Protein AF-A0A537NZR4-F1 (afdb_monomer)

Radius of gyration: 29.96 Å; Cα contacts (8 Å, |Δi|>4): 92; chains: 1; bounding box: 67×86×80 Å

Sequence (247 aa):
MSQEFAQMTRLKLKRDVLDALDEAYSFKLPEKLVDAEFNGIWNALDAEMKRSGKSFADENTTEEDARKEYRAIAERRVRLGLVLGTLGEREGVSVSEDELQRALVDRARQFPGQERKVFDYYRKNTNALLELRGPIFEQKVVDHIVSKAEVSEKKVTREELQALVQDEDEHEHDHDHHDHDHAHDHDDHARHDHDHHDHAHHDHDHAHVHDHAHHDHAHDHAHHDHAPHEHTPVRRTAPAKKGKRGE

Foldseek 3Di:
DVVVLVVLVLLLLLVVLLVVQLVVDDDDFDVVQLVVQLVVVVVVVVVVCVVVVHDCVNVVHDPVVVSVLSSVVSVSCRSSLVVLVVQCVVVVNADDPVNLVVLLQVVLVVPPPCSVVSVVVCVVDVPVSVVSRSVVSSSRSSVVVVVVDDDDDDDDDPVRSVCSNPVPCVRNPPPDPPPPPPPPPPPPPDDDDDDDDDDDDDDDDDDDDDDDDDDDDDDDDDDDDDDDDDDDDDDDDDDDDDDDDDD

pLDDT: mean 76.57, std 22.19, range [37.88, 97.75]

Solvent-accessible surface area (backbone atoms only — not comparable to full-atom values): 16134 Å² total; per-residue (Å²): 106,75,66,56,53,51,49,49,52,49,52,39,52,50,48,55,54,52,52,55,48,55,73,72,58,86,74,89,73,62,62,73,56,31,52,51,45,26,50,54,55,50,52,51,50,55,51,47,32,64,72,71,69,55,52,49,66,80,71,76,46,46,69,70,56,49,52,53,52,47,42,52,52,18,46,51,51,50,52,47,52,53,51,49,49,55,48,20,61,76,70,68,60,78,78,52,71,69,55,52,52,48,51,51,53,56,55,24,65,76,36,80,96,42,37,68,58,47,52,52,47,43,73,73,30,65,68,61,49,52,60,62,44,53,65,54,43,52,51,51,41,50,53,55,52,54,76,74,48,92,83,81,89,76,94,72,54,72,68,56,52,48,52,69,46,56,84,50,54,88,77,76,51,95,74,86,78,79,82,75,79,75,77,73,82,74,79,79,79,70,89,74,94,78,84,87,83,84,90,78,89,77,92,75,91,75,90,76,85,84,83,81,84,80,79,87,79,83,85,84,87,80,84,79,90,77,84,87,87,79,91,79,86,86,78,89,82,86,83,80,89,81,84,84,81,88,134

Secondary structure (DSSP, 8-state):
-HHHHHHHHHHHHHHHHHHHHHHH------HHHHHHHHHHHHHHHHHHHHHHT--TTTTT--HHHHHHHHHHHHHHHHHHHHHHHHHHHHHT----HHHHHHHHHHHHHTSTT-HHHHHHHHHH-HHHHHHTHHHHHHHHHHHHHHHHS--------HHHHHHHHHHHHHHH--SS--------------------------------------------------PPPPP-PPPP-----------

Mean predicted aligned error: 16.34 Å

Structure (mmCIF, N/CA/C/O backbone):
data_AF-A0A537NZR4-F1
#
_entry.id   AF-A0A537NZR4-F1
#
loop_
_atom_site.group_PDB
_atom_site.id
_atom_site.type_symbol
_atom_site.label_atom_id
_atom_site.label_alt_id
_atom_site.label_comp_id
_atom_site.label_asym_id
_atom_site.label_entity_id
_atom_site.label_seq_id
_atom_site.pdbx_PDB_ins_code
_atom_site.Cartn_x
_atom_site.Cartn_y
_atom_site.Cartn_z
_atom_site.occupancy
_atom_site.B_iso_or_equiv
_atom_site.auth_seq_id
_atom_site.auth_comp_id
_atom_site.auth_asym_id
_atom_site.auth_atom_id
_atom_site.pdbx_PDB_model_num
ATOM 1 N N . MET A 1 1 ? 0.208 21.601 6.143 1.00 62.00 1 MET A N 1
ATOM 2 C CA . MET A 1 1 ? 0.616 21.420 7.561 1.00 62.00 1 MET A CA 1
ATOM 3 C C . MET A 1 1 ? -0.249 20.401 8.316 1.00 62.00 1 MET A C 1
ATOM 5 O O . MET A 1 1 ? 0.178 19.265 8.411 1.00 62.00 1 MET A O 1
ATOM 9 N N . SER A 1 2 ? -1.457 20.703 8.830 1.00 80.69 2 SER A N 1
ATOM 10 C CA . SER A 1 2 ? -2.210 19.704 9.640 1.00 80.69 2 SER A CA 1
ATOM 11 C C . SER A 1 2 ? -2.614 18.440 8.865 1.00 80.69 2 SER A C 1
ATOM 13 O O . SER A 1 2 ? -2.576 17.353 9.434 1.00 80.69 2 SER A O 1
ATOM 15 N N . GLN A 1 3 ? -2.969 18.569 7.582 1.00 83.56 3 GLN A N 1
ATOM 16 C CA . GLN A 1 3 ? -3.286 17.415 6.733 1.00 83.56 3 GLN A CA 1
ATOM 17 C C . GLN A 1 3 ? -2.050 16.575 6.385 1.00 83.56 3 GLN A C 1
ATOM 19 O O . GLN A 1 3 ? -2.140 15.355 6.418 1.00 83.56 3 GLN A O 1
ATOM 24 N N . GLU A 1 4 ? -0.900 17.203 6.125 1.00 84.19 4 GLU A N 1
ATOM 25 C CA . GLU A 1 4 ? 0.370 16.497 5.872 1.00 84.19 4 GLU A CA 1
ATOM 26 C C . GLU A 1 4 ? 0.793 15.660 7.086 1.00 84.19 4 GLU A C 1
ATOM 28 O O . GLU A 1 4 ? 1.098 14.480 6.946 1.00 84.19 4 GLU A O 1
ATOM 33 N N . PHE A 1 5 ? 0.746 16.231 8.297 1.00 87.38 5 PHE A N 1
ATOM 34 C CA . PHE A 1 5 ? 1.073 15.485 9.518 1.00 87.38 5 PHE A CA 1
ATOM 35 C C . PHE A 1 5 ? 0.117 14.313 9.743 1.00 87.38 5 PHE A C 1
ATOM 37 O O . PHE A 1 5 ? 0.564 13.224 10.088 1.00 87.38 5 PHE A O 1
ATOM 44 N N . ALA A 1 6 ? -1.181 14.504 9.490 1.00 87.44 6 ALA A N 1
ATOM 45 C CA . ALA A 1 6 ? -2.158 13.425 9.597 1.00 87.44 6 ALA A CA 1
ATOM 46 C C . ALA A 1 6 ? -1.879 12.288 8.601 1.00 87.44 6 ALA A C 1
ATOM 48 O O . ALA A 1 6 ? -2.007 11.122 8.966 1.00 87.44 6 ALA A O 1
ATOM 49 N N . GLN A 1 7 ? -1.478 12.607 7.367 1.00 87.69 7 GLN A N 1
ATOM 50 C CA . GLN A 1 7 ? -1.097 11.598 6.376 1.00 87.69 7 GLN A CA 1
ATOM 51 C C . GLN A 1 7 ? 0.153 10.832 6.815 1.00 87.69 7 GLN A C 1
ATOM 53 O O . GLN A 1 7 ? 0.107 9.608 6.871 1.00 87.69 7 GLN A O 1
ATOM 58 N N . MET A 1 8 ? 1.212 11.528 7.237 1.00 89.81 8 MET A N 1
ATOM 59 C CA . MET A 1 8 ? 2.436 10.888 7.738 1.00 89.81 8 MET A CA 1
ATOM 60 C C . MET A 1 8 ? 2.168 9.984 8.947 1.00 89.81 8 MET A C 1
ATOM 62 O O . MET A 1 8 ? 2.645 8.855 9.000 1.00 89.81 8 MET A O 1
ATOM 66 N N . THR A 1 9 ? 1.349 10.430 9.905 1.00 90.69 9 THR A N 1
ATOM 67 C CA . THR A 1 9 ? 0.958 9.591 11.048 1.00 90.69 9 THR A CA 1
ATOM 68 C C . THR A 1 9 ? 0.184 8.350 10.608 1.00 90.69 9 THR A C 1
ATOM 70 O O . THR A 1 9 ? 0.420 7.271 11.146 1.00 90.69 9 THR A O 1
ATOM 73 N N . ARG A 1 10 ? -0.723 8.468 9.627 1.00 90.38 10 ARG A N 1
ATOM 74 C CA . ARG A 1 10 ? -1.459 7.310 9.096 1.00 90.38 10 ARG A CA 1
ATOM 75 C C . ARG A 1 10 ? -0.544 6.329 8.372 1.00 90.38 10 ARG A C 1
ATOM 77 O O . ARG A 1 10 ? -0.715 5.133 8.574 1.00 90.38 10 ARG A O 1
ATOM 84 N N . LEU A 1 11 ? 0.416 6.817 7.585 1.00 9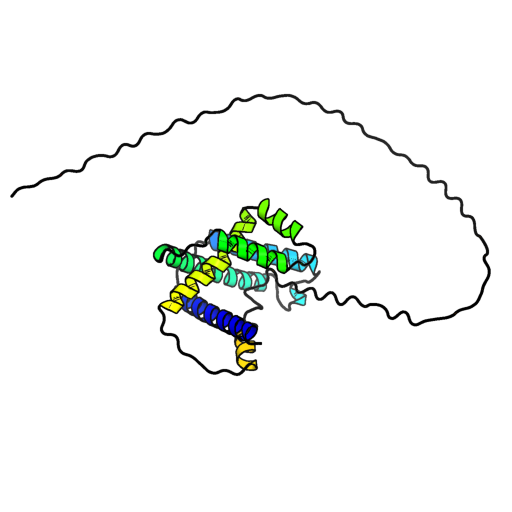0.88 11 LEU A N 1
ATOM 85 C CA . LEU A 1 11 ? 1.416 5.974 6.924 1.00 90.88 11 LEU A CA 1
ATOM 86 C C . LEU A 1 11 ? 2.242 5.210 7.959 1.00 90.88 11 LEU A C 1
ATOM 88 O O . LEU A 1 11 ? 2.316 3.987 7.900 1.00 90.88 11 LEU A O 1
ATOM 92 N N . LYS A 1 12 ? 2.747 5.907 8.983 1.00 91.19 12 LYS A N 1
ATOM 93 C CA . LYS A 1 12 ? 3.499 5.271 10.068 1.00 91.19 12 LYS A CA 1
ATOM 94 C C . LYS A 1 12 ? 2.682 4.224 10.827 1.00 91.19 12 LYS A C 1
ATOM 96 O O . LYS A 1 12 ? 3.176 3.137 11.098 1.00 91.19 12 LYS A O 1
ATOM 101 N N . LEU A 1 13 ? 1.430 4.533 11.165 1.00 92.12 13 LEU A N 1
ATOM 102 C CA . LEU A 1 13 ? 0.556 3.587 11.860 1.00 92.12 13 LEU A CA 1
ATOM 103 C C . LEU A 1 13 ? 0.251 2.361 10.994 1.00 92.12 13 LEU A C 1
ATOM 105 O O . LEU A 1 13 ? 0.269 1.239 11.490 1.00 92.12 13 LEU A O 1
ATOM 109 N N . LYS A 1 14 ? -0.028 2.573 9.705 1.00 93.12 14 LYS A N 1
ATOM 110 C CA . LYS A 1 14 ? -0.252 1.493 8.744 1.00 93.12 14 LYS A CA 1
ATOM 111 C C . LYS A 1 14 ? 0.957 0.562 8.695 1.00 93.12 14 LYS A C 1
ATOM 113 O O . LYS A 1 14 ? 0.780 -0.644 8.820 1.00 93.12 14 LYS A O 1
ATOM 118 N N . ARG A 1 15 ? 2.155 1.129 8.578 1.00 90.88 15 ARG A N 1
ATOM 119 C CA . ARG A 1 15 ? 3.428 0.408 8.589 1.00 90.88 15 ARG A CA 1
ATOM 120 C C . ARG A 1 15 ? 3.576 -0.471 9.828 1.00 90.88 15 ARG A C 1
ATOM 122 O O . ARG A 1 15 ? 3.701 -1.678 9.697 1.00 90.88 15 ARG A O 1
ATOM 129 N N . ASP A 1 16 ? 3.397 0.108 11.016 1.00 92.94 16 ASP A N 1
ATOM 130 C CA . ASP A 1 16 ? 3.508 -0.628 12.284 1.00 92.94 16 ASP A CA 1
ATOM 131 C C . ASP A 1 16 ? 2.529 -1.803 12.376 1.00 92.94 16 ASP A C 1
ATOM 133 O O . ASP A 1 16 ? 2.856 -2.857 12.920 1.00 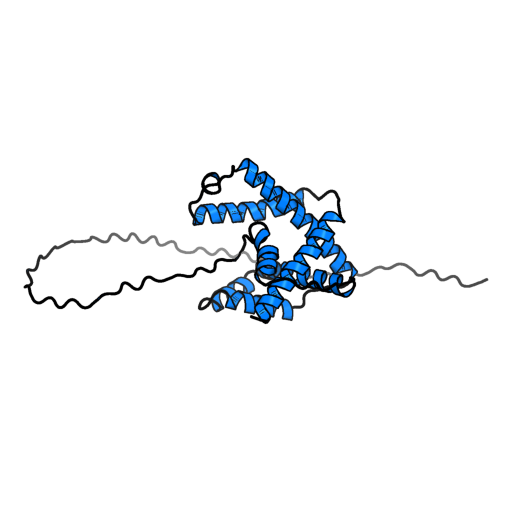92.94 16 ASP A O 1
ATOM 137 N N . VAL A 1 17 ? 1.322 -1.637 11.831 1.00 94.62 17 VAL A N 1
ATOM 138 C CA . VAL A 1 17 ? 0.342 -2.723 11.753 1.00 94.62 17 VAL A CA 1
ATOM 139 C C . VAL A 1 17 ? 0.802 -3.809 10.781 1.00 94.62 17 VAL A C 1
ATOM 141 O O . VAL A 1 17 ? 0.693 -4.986 11.112 1.00 94.62 17 VAL A O 1
ATOM 144 N N . LEU A 1 18 ? 1.296 -3.446 9.595 1.00 94.50 18 LEU A N 1
ATOM 145 C CA . LEU A 1 18 ? 1.765 -4.412 8.598 1.00 94.50 18 LEU A CA 1
ATOM 146 C C . LEU A 1 18 ? 3.004 -5.176 9.078 1.00 94.50 18 LEU A C 1
ATOM 148 O O . LEU A 1 18 ? 3.031 -6.395 8.943 1.00 94.50 18 LEU A O 1
ATOM 152 N N . ASP A 1 19 ? 3.962 -4.504 9.714 1.00 93.56 19 ASP A N 1
ATOM 153 C CA . ASP A 1 19 ? 5.144 -5.140 10.308 1.00 93.56 19 ASP A CA 1
ATOM 154 C C . ASP A 1 19 ? 4.746 -6.133 11.397 1.00 93.56 19 ASP A C 1
ATOM 156 O O . ASP A 1 19 ? 5.144 -7.297 11.367 1.00 93.56 19 ASP A O 1
ATOM 160 N N . ALA A 1 20 ? 3.862 -5.720 12.311 1.00 93.88 20 ALA A N 1
ATOM 161 C CA . ALA A 1 20 ? 3.362 -6.606 13.356 1.00 93.88 20 ALA A CA 1
ATOM 162 C C . ALA A 1 20 ? 2.623 -7.830 12.784 1.00 93.88 20 ALA A C 1
ATOM 164 O O . ALA A 1 20 ? 2.661 -8.910 13.377 1.00 93.88 20 ALA A O 1
ATOM 165 N N . LEU A 1 21 ? 1.939 -7.691 11.642 1.00 94.31 21 LEU A N 1
ATOM 166 C CA . LEU A 1 21 ? 1.299 -8.815 10.956 1.00 94.31 21 LEU A CA 1
ATOM 167 C C . LEU A 1 21 ? 2.317 -9.737 10.271 1.00 94.31 21 LEU A C 1
ATOM 169 O O . LEU A 1 21 ? 2.156 -10.955 10.355 1.00 94.31 21 LEU A O 1
ATOM 173 N N . ASP A 1 22 ? 3.337 -9.194 9.605 1.00 93.62 22 ASP A N 1
ATOM 174 C CA . ASP A 1 22 ? 4.391 -9.992 8.965 1.00 93.62 22 ASP A CA 1
ATOM 175 C C . ASP A 1 22 ? 5.154 -10.823 10.010 1.00 93.62 22 ASP A C 1
ATOM 177 O O . ASP A 1 22 ? 5.296 -12.039 9.853 1.00 93.62 22 ASP A O 1
ATOM 181 N N . GLU A 1 23 ? 5.512 -10.204 11.140 1.00 93.25 23 GLU A N 1
ATOM 182 C CA . GLU A 1 23 ? 6.164 -10.868 12.273 1.00 93.25 23 GLU A CA 1
ATOM 183 C C . GLU A 1 23 ? 5.276 -11.940 12.924 1.00 93.25 23 GLU A C 1
ATOM 185 O O . GLU A 1 23 ? 5.747 -13.029 13.271 1.00 93.25 23 GLU A O 1
ATOM 190 N N . ALA A 1 24 ? 3.980 -11.661 13.099 1.00 94.12 24 ALA A N 1
ATOM 191 C CA . ALA A 1 24 ? 3.064 -12.570 13.786 1.00 94.12 24 ALA A CA 1
ATOM 192 C C . ALA A 1 24 ? 2.708 -13.824 12.968 1.00 94.12 24 ALA A C 1
ATOM 194 O O . ALA A 1 24 ? 2.363 -14.856 13.554 1.00 94.12 24 ALA A O 1
ATOM 195 N N . TYR A 1 25 ? 2.764 -13.765 11.632 1.00 92.12 25 TYR A N 1
ATOM 196 C CA . TYR A 1 25 ? 2.260 -14.827 10.757 1.00 92.12 25 TYR A CA 1
ATOM 197 C C . TYR A 1 25 ? 3.338 -15.440 9.854 1.00 92.12 25 TYR A C 1
ATOM 199 O O . TYR A 1 25 ? 3.442 -15.151 8.664 1.00 92.12 25 TYR A O 1
ATOM 207 N N . SER A 1 26 ? 4.061 -16.439 10.363 1.00 88.94 26 SER A N 1
ATOM 208 C CA . SER A 1 26 ? 4.968 -17.246 9.535 1.00 88.94 26 SER A CA 1
ATOM 209 C C . SER A 1 26 ? 4.290 -18.509 8.992 1.00 88.94 26 SER A C 1
ATOM 211 O O . SER A 1 26 ? 3.943 -19.424 9.739 1.00 88.94 26 SER A O 1
ATOM 213 N N . PHE A 1 27 ? 4.097 -18.577 7.672 1.00 93.88 27 PHE A N 1
ATOM 214 C CA . PHE A 1 27 ? 3.591 -19.760 6.972 1.00 93.88 27 PHE A CA 1
ATOM 215 C C . PHE A 1 27 ? 4.280 -19.945 5.618 1.00 93.88 27 PHE A C 1
ATOM 217 O O . PHE A 1 27 ? 4.880 -19.017 5.072 1.00 93.88 27 PHE A O 1
ATOM 224 N N . LYS A 1 28 ? 4.203 -21.166 5.074 1.00 95.31 28 LYS A N 1
ATOM 225 C CA . LYS A 1 28 ? 4.756 -21.472 3.752 1.00 95.31 28 LYS A CA 1
ATOM 226 C C . LYS A 1 28 ? 3.924 -20.782 2.673 1.00 95.31 28 LYS A C 1
ATOM 228 O O . LYS A 1 28 ? 2.732 -21.060 2.542 1.00 95.31 28 LYS A O 1
ATOM 233 N N . LEU A 1 29 ? 4.573 -19.937 1.880 1.00 96.69 29 LEU A N 1
ATOM 234 C CA . LEU A 1 29 ? 3.934 -19.232 0.775 1.00 96.69 29 LEU A CA 1
ATOM 235 C C . LEU A 1 29 ? 3.802 -20.142 -0.458 1.00 96.69 29 LEU A C 1
ATOM 237 O O . LEU A 1 29 ? 4.701 -20.946 -0.732 1.00 96.69 29 LEU A O 1
ATOM 241 N N . PRO A 1 30 ? 2.700 -20.046 -1.222 1.00 96.94 30 PRO A N 1
ATOM 242 C CA . PRO A 1 30 ? 2.603 -20.704 -2.519 1.00 96.94 30 PRO A CA 1
ATOM 243 C C . PRO A 1 30 ? 3.620 -20.099 -3.498 1.00 96.94 30 PRO A C 1
ATOM 245 O O . PRO A 1 30 ? 3.484 -18.940 -3.881 1.00 96.94 30 PRO A O 1
ATOM 248 N N . GLU A 1 31 ? 4.600 -20.890 -3.947 1.00 96.69 31 GLU A N 1
ATOM 249 C CA . GLU A 1 31 ? 5.693 -20.412 -4.819 1.00 96.69 31 GLU A CA 1
ATOM 250 C C . GLU A 1 31 ? 5.181 -19.706 -6.076 1.00 96.69 31 GLU A C 1
ATOM 252 O O . GLU A 1 31 ? 5.686 -18.654 -6.431 1.00 96.69 31 GLU A O 1
ATOM 257 N N . LYS A 1 32 ? 4.095 -20.199 -6.683 1.00 97.75 32 LYS A N 1
ATOM 258 C CA . LYS A 1 32 ? 3.490 -19.557 -7.860 1.00 97.75 32 LYS A CA 1
ATOM 259 C C . LYS A 1 32 ? 3.015 -18.125 -7.610 1.00 97.75 32 LYS A C 1
ATOM 261 O O . LYS A 1 32 ? 3.020 -17.333 -8.543 1.00 97.75 32 LYS A O 1
ATOM 266 N N . LEU A 1 33 ? 2.554 -17.816 -6.397 1.00 96.50 33 LEU A N 1
ATOM 267 C CA . LEU A 1 33 ? 2.137 -16.457 -6.046 1.00 96.50 33 LEU A CA 1
ATOM 268 C C . LEU A 1 33 ? 3.356 -15.568 -5.812 1.00 96.50 33 LEU A C 1
ATOM 270 O O . LEU A 1 33 ? 3.380 -14.451 -6.308 1.00 96.50 33 LEU A O 1
ATOM 274 N N . VAL A 1 34 ? 4.378 -16.091 -5.129 1.00 97.50 34 VAL A N 1
ATOM 275 C CA . VAL A 1 34 ? 5.652 -15.382 -4.925 1.00 97.50 34 VAL A CA 1
ATOM 276 C C . VAL A 1 34 ? 6.326 -15.083 -6.259 1.00 97.50 34 VAL A C 1
ATOM 278 O O . VAL A 1 34 ? 6.729 -13.953 -6.496 1.00 97.50 34 VAL A O 1
ATOM 281 N N . ASP A 1 35 ? 6.397 -16.062 -7.159 1.00 97.44 35 ASP A N 1
ATOM 282 C CA . ASP A 1 35 ? 6.994 -15.882 -8.479 1.00 97.44 35 ASP A CA 1
ATOM 283 C C . ASP A 1 35 ? 6.179 -14.897 -9.331 1.00 97.44 35 ASP A C 1
ATOM 285 O O . ASP A 1 35 ? 6.759 -14.109 -10.071 1.00 97.44 35 ASP A O 1
ATOM 289 N N . ALA A 1 36 ? 4.843 -14.911 -9.241 1.00 96.12 36 ALA A N 1
ATOM 290 C CA . ALA A 1 36 ? 4.002 -13.944 -9.948 1.00 96.12 36 ALA A CA 1
ATOM 291 C C . ALA A 1 36 ? 4.242 -12.509 -9.455 1.00 96.12 36 ALA A C 1
ATOM 293 O O . ALA A 1 36 ? 4.436 -11.619 -10.282 1.00 96.12 36 ALA A O 1
ATOM 294 N N . GLU A 1 37 ? 4.283 -12.306 -8.136 1.00 94.88 37 GLU A N 1
ATOM 295 C CA . GLU A 1 37 ? 4.573 -11.007 -7.521 1.00 94.88 37 GLU A CA 1
ATOM 296 C C . GLU A 1 37 ? 5.985 -10.533 -7.883 1.00 94.88 37 GLU A C 1
ATOM 298 O O . GLU A 1 37 ? 6.162 -9.438 -8.411 1.00 94.88 37 GLU A O 1
ATOM 303 N N . PHE A 1 38 ? 6.985 -11.400 -7.705 1.00 97.06 38 PHE A N 1
ATOM 304 C CA . PHE A 1 38 ? 8.373 -11.116 -8.056 1.00 97.06 38 PHE A CA 1
ATOM 305 C C . PHE A 1 38 ? 8.520 -10.712 -9.523 1.00 97.06 38 PHE A C 1
ATOM 307 O O . PHE A 1 38 ? 9.166 -9.714 -9.821 1.00 97.06 38 PHE A O 1
ATOM 314 N N . ASN A 1 39 ? 7.907 -11.455 -10.448 1.00 96.25 39 ASN A N 1
ATOM 315 C CA . ASN A 1 39 ? 7.971 -11.125 -11.869 1.00 96.25 39 ASN A CA 1
ATOM 316 C C . ASN A 1 39 ? 7.295 -9.782 -12.176 1.00 96.25 39 ASN A C 1
ATOM 318 O O . ASN A 1 39 ? 7.769 -9.061 -13.050 1.00 96.25 39 ASN A O 1
ATOM 322 N N . GLY A 1 40 ? 6.209 -9.439 -11.476 1.00 92.44 40 GLY A N 1
ATOM 323 C CA . GLY A 1 40 ? 5.565 -8.131 -11.590 1.00 92.44 40 GLY A CA 1
ATOM 324 C C . GLY A 1 40 ? 6.523 -7.000 -11.223 1.00 92.44 40 GLY A C 1
ATOM 325 O O . GLY A 1 40 ? 6.768 -6.115 -12.044 1.00 92.44 40 GLY A O 1
ATOM 326 N N . ILE A 1 41 ? 7.128 -7.096 -10.038 1.00 91.06 41 ILE A N 1
ATOM 327 C CA . ILE A 1 41 ? 8.104 -6.121 -9.534 1.00 91.06 41 ILE A CA 1
ATOM 328 C C . ILE A 1 41 ? 9.314 -6.033 -10.473 1.00 91.06 41 ILE A C 1
ATOM 330 O O . ILE A 1 41 ? 9.704 -4.951 -10.906 1.00 91.06 41 ILE A O 1
ATOM 334 N N . TRP A 1 42 ? 9.868 -7.185 -10.856 1.00 93.69 42 TRP A N 1
ATOM 335 C CA . TRP A 1 42 ? 11.060 -7.267 -11.693 1.00 93.69 42 TRP A CA 1
ATOM 336 C C . TRP A 1 42 ? 10.854 -6.655 -13.082 1.00 93.69 42 TRP A C 1
ATOM 338 O O . TRP A 1 42 ? 11.726 -5.955 -13.589 1.00 93.69 42 TRP A O 1
ATOM 348 N N . ASN A 1 43 ? 9.697 -6.891 -13.705 1.00 94.12 43 ASN A N 1
ATOM 349 C CA . ASN A 1 43 ? 9.385 -6.323 -15.017 1.00 94.12 43 ASN A CA 1
ATOM 350 C C . ASN A 1 43 ? 9.251 -4.798 -14.967 1.00 94.12 43 ASN A C 1
ATOM 352 O O . ASN A 1 43 ? 9.642 -4.115 -15.913 1.00 94.12 43 ASN A O 1
ATOM 356 N N . ALA A 1 44 ? 8.679 -4.266 -13.888 1.00 89.38 44 ALA A N 1
ATOM 357 C CA . ALA A 1 44 ? 8.526 -2.832 -13.721 1.00 89.38 44 ALA A CA 1
ATOM 358 C C . ALA A 1 44 ? 9.875 -2.145 -13.459 1.00 89.38 44 ALA A C 1
ATOM 360 O O . ALA A 1 44 ? 10.158 -1.132 -14.100 1.00 89.38 44 ALA A O 1
ATOM 361 N N . LEU A 1 45 ? 10.730 -2.753 -12.629 1.00 89.56 45 LEU A N 1
ATOM 362 C CA . LEU A 1 45 ? 12.112 -2.320 -12.422 1.00 89.56 45 LEU A CA 1
ATOM 363 C C . LEU A 1 45 ? 12.910 -2.324 -13.732 1.00 89.56 45 LEU A C 1
ATOM 365 O O . LEU A 1 45 ? 13.492 -1.314 -14.107 1.00 89.56 45 LEU A O 1
ATOM 369 N N . ASP A 1 46 ? 12.899 -3.431 -14.479 1.00 89.50 46 ASP A N 1
ATOM 370 C CA . ASP A 1 46 ? 13.606 -3.537 -15.763 1.00 89.50 46 ASP A CA 1
ATOM 371 C C . ASP A 1 46 ? 13.124 -2.478 -16.770 1.00 89.50 46 ASP A C 1
ATOM 373 O O . ASP A 1 46 ? 13.919 -1.880 -17.500 1.00 89.50 46 ASP A O 1
ATOM 377 N N . ALA A 1 47 ? 11.819 -2.191 -16.790 1.00 90.75 47 ALA A N 1
ATOM 378 C CA . ALA A 1 47 ? 11.267 -1.130 -17.618 1.00 90.75 47 ALA A CA 1
ATOM 379 C C . ALA A 1 47 ? 11.741 0.266 -17.177 1.00 90.75 47 ALA A C 1
ATOM 381 O O . ALA A 1 47 ? 11.989 1.106 -18.043 1.00 90.75 47 ALA A O 1
ATOM 382 N N . GLU A 1 48 ? 11.867 0.528 -15.875 1.00 88.25 48 GLU A N 1
ATOM 383 C CA . GLU A 1 48 ? 12.386 1.795 -15.345 1.00 88.25 48 GLU A CA 1
ATOM 384 C C . GLU A 1 48 ? 13.882 1.964 -15.616 1.00 88.25 48 GLU A C 1
ATOM 386 O O . GLU A 1 48 ? 14.298 3.001 -16.129 1.00 88.25 48 GLU A O 1
ATOM 391 N N . MET A 1 49 ? 14.685 0.923 -15.406 1.00 88.25 49 MET A N 1
ATOM 392 C CA . MET A 1 49 ? 16.117 0.929 -15.726 1.00 88.25 49 MET A CA 1
ATOM 393 C C . MET A 1 49 ? 16.362 1.224 -17.207 1.00 88.25 49 MET A C 1
ATOM 395 O O . MET A 1 49 ? 17.222 2.029 -17.563 1.00 88.25 49 MET A O 1
ATOM 399 N N . LY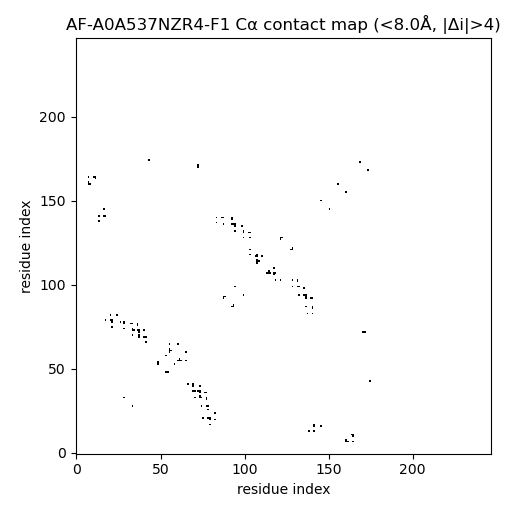S A 1 50 ? 15.535 0.659 -18.095 1.00 90.75 50 LYS A N 1
ATOM 400 C CA . LYS A 1 50 ? 15.585 0.954 -19.536 1.00 90.75 50 LYS A CA 1
ATOM 401 C C . LYS A 1 50 ? 15.194 2.389 -19.878 1.00 90.75 50 LYS A C 1
ATOM 403 O O . LYS A 1 50 ? 15.775 2.955 -20.800 1.00 90.75 50 LYS A O 1
ATOM 408 N N . ARG A 1 51 ? 14.207 2.968 -19.185 1.00 92.25 51 ARG A N 1
ATOM 409 C CA . ARG A 1 51 ? 13.782 4.364 -19.400 1.00 92.25 51 ARG A CA 1
ATOM 410 C C . ARG A 1 51 ? 14.816 5.359 -18.889 1.00 92.25 51 ARG A C 1
ATOM 412 O O . ARG A 1 51 ? 15.103 6.335 -19.574 1.00 92.25 51 ARG A O 1
ATOM 419 N N . SER A 1 52 ? 15.363 5.101 -17.707 1.00 91.19 52 SER A N 1
ATOM 420 C CA . SER A 1 52 ? 16.347 5.956 -17.045 1.00 91.19 52 SER A CA 1
ATOM 421 C C . SER A 1 52 ? 17.772 5.758 -17.574 1.00 91.19 52 SER A C 1
ATOM 423 O O . SER A 1 52 ? 18.638 6.590 -17.315 1.00 91.19 52 SER A O 1
ATOM 425 N N . GLY A 1 53 ? 18.021 4.681 -18.330 1.00 90.06 53 GLY A N 1
ATOM 426 C CA . GLY A 1 53 ? 19.339 4.332 -18.862 1.00 90.06 53 GLY A CA 1
ATOM 427 C C . GLY A 1 53 ? 20.338 3.888 -17.789 1.00 90.06 53 GLY A C 1
ATOM 428 O O . GLY A 1 53 ? 21.538 3.872 -18.059 1.00 90.06 53 GLY A O 1
ATOM 429 N N . LYS A 1 54 ? 19.856 3.563 -16.586 1.00 88.56 54 LYS A N 1
ATOM 430 C CA . LYS A 1 54 ? 20.667 3.131 -15.446 1.00 88.56 54 LYS A CA 1
ATOM 431 C C . LYS A 1 54 ? 20.942 1.630 -15.496 1.00 88.56 54 LYS A C 1
ATOM 433 O O . LYS A 1 54 ? 20.200 0.851 -16.097 1.00 88.56 54 LYS A O 1
ATOM 438 N N . SER A 1 55 ? 22.009 1.221 -14.826 1.00 87.94 55 SER A N 1
ATOM 439 C CA . SER A 1 55 ? 22.380 -0.170 -14.581 1.00 87.94 55 SER A CA 1
ATOM 440 C C . SER A 1 55 ? 22.422 -0.472 -13.082 1.00 87.94 55 SER A C 1
ATOM 442 O O . SER A 1 55 ? 22.587 0.432 -12.270 1.00 87.94 55 SER A O 1
ATOM 444 N N . PHE A 1 56 ? 22.337 -1.749 -12.699 1.00 86.25 56 PHE A N 1
ATOM 445 C CA . PHE A 1 56 ? 22.472 -2.155 -11.290 1.00 86.25 56 PHE A CA 1
ATOM 446 C C . PHE A 1 56 ? 23.788 -1.673 -10.654 1.00 86.25 56 PHE A C 1
ATOM 448 O O . PHE A 1 56 ? 23.836 -1.372 -9.465 1.00 86.25 56 PHE A O 1
ATOM 455 N N . ALA A 1 57 ? 24.847 -1.537 -11.460 1.00 82.06 57 ALA A N 1
ATOM 456 C CA . ALA A 1 57 ? 26.120 -1.003 -10.995 1.00 82.06 57 ALA A CA 1
ATOM 457 C C . ALA A 1 57 ? 26.026 0.482 -10.597 1.00 82.06 57 ALA A C 1
ATOM 459 O O . ALA A 1 57 ? 26.696 0.890 -9.651 1.00 82.06 57 ALA A O 1
ATOM 460 N N . ASP A 1 58 ? 25.177 1.268 -11.270 1.00 84.19 58 ASP A N 1
ATOM 461 C CA . ASP A 1 58 ? 24.922 2.673 -10.920 1.00 84.19 58 ASP A CA 1
ATOM 462 C C . ASP A 1 58 ? 24.157 2.802 -9.591 1.00 84.19 58 ASP A C 1
ATOM 464 O O . ASP A 1 58 ? 24.239 3.827 -8.918 1.00 84.19 58 ASP A O 1
ATOM 468 N N . GLU A 1 59 ? 23.464 1.736 -9.186 1.00 79.12 59 GLU A N 1
ATOM 469 C CA . GLU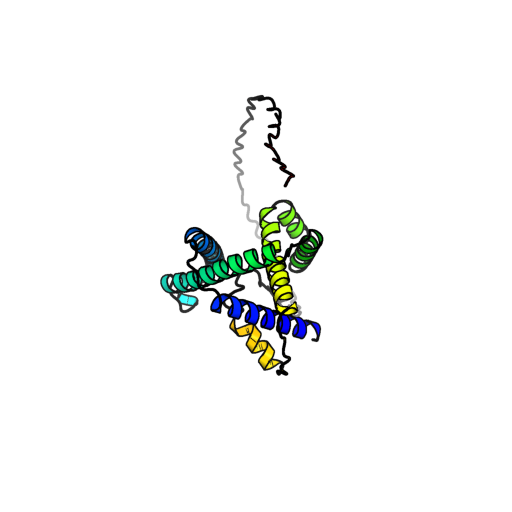 A 1 59 ? 22.741 1.611 -7.915 1.00 79.12 59 GLU A CA 1
ATOM 470 C C . GLU A 1 59 ? 23.576 0.928 -6.820 1.00 79.12 59 GLU A C 1
ATOM 472 O O . GLU A 1 59 ? 23.072 0.621 -5.745 1.00 79.12 59 GLU A O 1
ATOM 477 N N . ASN A 1 60 ? 24.874 0.711 -7.060 1.00 86.19 60 ASN A N 1
ATOM 478 C CA . ASN A 1 60 ? 25.785 0.021 -6.141 1.00 86.19 60 ASN A CA 1
ATOM 479 C C . ASN A 1 60 ? 25.331 -1.402 -5.755 1.00 86.19 60 ASN A C 1
ATOM 481 O O . ASN A 1 60 ? 25.677 -1.886 -4.677 1.00 86.19 60 ASN A O 1
ATOM 485 N N . THR A 1 61 ? 24.603 -2.093 -6.637 1.00 87.75 61 THR A N 1
ATOM 486 C CA . THR A 1 61 ? 24.142 -3.473 -6.427 1.00 87.75 61 THR A CA 1
ATOM 487 C C . THR A 1 61 ? 24.493 -4.378 -7.615 1.00 87.75 61 THR A C 1
ATOM 489 O O . THR A 1 61 ? 25.023 -3.942 -8.642 1.00 87.75 61 THR A O 1
ATOM 492 N N . THR A 1 62 ? 24.246 -5.678 -7.476 1.00 91.62 62 THR A N 1
ATOM 493 C CA . THR A 1 62 ? 24.346 -6.647 -8.575 1.00 91.62 62 THR A CA 1
ATOM 494 C C . THR A 1 62 ? 22.954 -7.123 -8.970 1.00 91.62 62 THR A C 1
ATOM 496 O O . THR A 1 62 ? 22.037 -7.097 -8.155 1.00 91.62 62 THR A O 1
ATOM 499 N N . GLU A 1 63 ? 22.776 -7.610 -10.204 1.00 90.62 63 GLU A N 1
ATOM 500 C CA . GLU A 1 63 ? 21.483 -8.194 -10.594 1.00 90.62 63 GLU A CA 1
ATOM 501 C C . GLU A 1 63 ? 21.101 -9.355 -9.660 1.00 90.62 63 GLU A C 1
ATOM 503 O O . GLU A 1 63 ? 19.941 -9.501 -9.293 1.00 90.62 63 GLU A O 1
ATOM 508 N N . GLU A 1 64 ? 22.067 -10.183 -9.252 1.00 91.75 64 GLU A N 1
ATOM 509 C CA . GLU A 1 64 ? 21.801 -11.318 -8.367 1.00 91.75 64 GLU A CA 1
ATOM 510 C C . GLU A 1 64 ? 21.322 -10.868 -6.981 1.00 91.75 64 GLU A C 1
ATOM 512 O O . GLU A 1 64 ? 20.372 -11.446 -6.447 1.00 91.75 64 GLU A O 1
ATOM 517 N N . ASP A 1 65 ? 21.952 -9.843 -6.410 1.00 91.62 65 ASP A N 1
ATOM 518 C CA . ASP A 1 65 ? 21.584 -9.323 -5.093 1.00 91.62 65 ASP A CA 1
ATOM 519 C C . ASP A 1 65 ? 20.254 -8.569 -5.152 1.00 91.62 65 ASP A C 1
ATOM 521 O O . ASP A 1 65 ? 19.360 -8.875 -4.363 1.00 91.62 65 ASP A O 1
ATOM 525 N N . ALA A 1 66 ? 20.041 -7.739 -6.179 1.00 90.69 66 ALA A N 1
ATOM 526 C CA . ALA A 1 66 ? 18.748 -7.115 -6.445 1.00 90.69 66 ALA A CA 1
ATOM 527 C C . ALA A 1 66 ? 17.637 -8.171 -6.573 1.00 90.69 66 ALA A C 1
ATOM 529 O O . ALA A 1 66 ? 16.588 -8.066 -5.942 1.00 90.69 66 ALA A O 1
ATOM 530 N N . ARG A 1 67 ? 17.856 -9.260 -7.326 1.00 93.25 67 ARG A N 1
ATOM 531 C CA . ARG A 1 67 ? 16.871 -10.353 -7.432 1.00 93.25 67 ARG A CA 1
ATOM 532 C C . ARG A 1 67 ? 16.528 -10.962 -6.075 1.00 93.25 67 ARG A C 1
ATOM 534 O O . ARG A 1 67 ? 15.369 -11.311 -5.863 1.00 93.25 67 ARG A O 1
ATOM 541 N N . LYS A 1 68 ? 17.501 -11.129 -5.174 1.00 94.69 68 LYS A N 1
ATOM 542 C CA . LYS A 1 68 ? 17.253 -11.659 -3.822 1.00 94.69 68 LYS A CA 1
ATOM 543 C C . LYS A 1 68 ? 16.428 -10.680 -2.990 1.00 94.69 68 LYS A C 1
ATOM 545 O O . LYS A 1 68 ? 15.458 -11.107 -2.369 1.00 94.69 68 LYS A O 1
ATOM 550 N N . GLU A 1 69 ? 16.771 -9.396 -3.021 1.00 91.62 69 GLU A N 1
ATOM 551 C CA . GLU A 1 69 ? 16.053 -8.333 -2.308 1.00 91.62 69 GLU A CA 1
ATOM 552 C C . GLU A 1 69 ? 14.605 -8.217 -2.794 1.00 91.62 69 GLU A C 1
ATOM 554 O O . GLU A 1 69 ? 13.667 -8.362 -2.008 1.00 91.62 69 GLU A O 1
ATOM 559 N N . TYR A 1 70 ? 14.392 -8.106 -4.106 1.00 93.12 70 TYR A N 1
ATOM 560 C CA . TYR A 1 70 ? 13.049 -8.050 -4.685 1.00 93.12 70 TYR A CA 1
ATOM 561 C C . TYR A 1 70 ? 12.248 -9.336 -4.472 1.00 93.12 70 TYR A C 1
ATOM 563 O O . TYR A 1 70 ? 11.020 -9.289 -4.361 1.00 93.12 70 TYR A O 1
ATOM 571 N N . ARG A 1 71 ? 12.907 -10.497 -4.364 1.00 95.50 71 ARG A N 1
ATOM 572 C CA . ARG A 1 71 ? 12.228 -11.740 -3.977 1.00 95.50 71 ARG A CA 1
ATOM 573 C C . ARG A 1 71 ? 11.755 -11.692 -2.525 1.00 95.50 71 ARG A C 1
ATOM 575 O O . ARG A 1 71 ? 10.637 -12.124 -2.262 1.00 95.50 71 ARG A O 1
ATOM 582 N N . ALA A 1 72 ? 12.546 -11.140 -1.607 1.00 94.25 72 ALA A N 1
ATOM 583 C CA . ALA A 1 72 ? 12.126 -10.949 -0.219 1.00 94.25 72 ALA A CA 1
ATOM 584 C C . ALA A 1 72 ? 10.923 -9.992 -0.119 1.00 94.25 72 ALA A C 1
ATOM 586 O O . ALA A 1 72 ? 9.959 -10.287 0.590 1.00 94.25 72 ALA A O 1
ATOM 587 N N . ILE A 1 73 ? 10.924 -8.908 -0.904 1.00 92.81 73 ILE A N 1
ATOM 588 C CA . ILE A 1 73 ? 9.786 -7.978 -1.014 1.00 92.81 73 ILE A CA 1
ATOM 589 C C . ILE A 1 73 ? 8.540 -8.712 -1.528 1.00 92.81 73 ILE A C 1
ATOM 591 O O . ILE A 1 73 ? 7.462 -8.593 -0.943 1.00 92.81 73 ILE A O 1
ATOM 595 N N . ALA A 1 74 ? 8.678 -9.528 -2.577 1.00 95.88 74 ALA A N 1
ATOM 596 C CA . ALA A 1 74 ? 7.575 -10.326 -3.109 1.00 95.88 74 ALA A CA 1
ATOM 597 C C . ALA A 1 74 ? 7.008 -11.307 -2.069 1.00 95.88 74 ALA A C 1
ATOM 599 O O . ALA A 1 74 ? 5.792 -11.456 -1.944 1.00 95.88 74 ALA A O 1
ATOM 600 N N . GLU A 1 75 ? 7.868 -11.961 -1.287 1.00 95.69 75 GLU A N 1
ATOM 601 C CA . GLU A 1 75 ? 7.443 -12.850 -0.205 1.00 95.69 75 GLU A CA 1
ATOM 602 C C . GLU A 1 75 ? 6.657 -12.098 0.879 1.00 95.69 75 GLU A C 1
ATOM 604 O O . GLU A 1 75 ? 5.574 -12.555 1.261 1.00 95.69 75 GLU A O 1
ATOM 609 N N . ARG A 1 76 ? 7.146 -10.932 1.326 1.00 95.44 76 ARG A N 1
ATOM 610 C CA . ARG A 1 76 ? 6.443 -10.070 2.294 1.00 95.44 76 ARG A CA 1
ATOM 611 C C . ARG A 1 76 ? 5.074 -9.643 1.759 1.00 95.44 76 ARG A C 1
ATOM 613 O O . ARG A 1 76 ? 4.059 -9.856 2.425 1.00 95.44 76 ARG A O 1
ATOM 620 N N . ARG A 1 77 ? 5.012 -9.136 0.523 1.00 94.69 77 ARG A N 1
ATOM 621 C CA . ARG A 1 77 ? 3.760 -8.701 -0.122 1.00 94.69 77 ARG A CA 1
ATOM 622 C C . ARG A 1 77 ? 2.749 -9.834 -0.263 1.00 94.69 77 ARG A C 1
ATOM 624 O O . ARG A 1 77 ? 1.583 -9.659 0.085 1.00 94.69 77 ARG A O 1
ATOM 631 N N . VAL A 1 78 ? 3.178 -11.019 -0.703 1.00 95.94 78 VAL A N 1
ATOM 632 C CA . VAL A 1 78 ? 2.285 -12.184 -0.822 1.00 95.94 78 VAL A CA 1
ATOM 633 C C . VAL A 1 78 ? 1.778 -12.629 0.546 1.00 95.94 78 VAL A C 1
ATOM 635 O O . VAL A 1 78 ? 0.590 -12.927 0.689 1.00 95.94 78 VAL A O 1
ATOM 638 N N . ARG A 1 79 ? 2.639 -12.658 1.568 1.00 96.19 79 ARG A N 1
ATOM 639 C CA . ARG A 1 79 ? 2.232 -13.010 2.932 1.00 96.19 79 ARG A CA 1
ATOM 640 C C . ARG A 1 79 ? 1.173 -12.045 3.455 1.00 96.19 79 ARG A C 1
ATOM 642 O O . ARG A 1 79 ? 0.097 -12.492 3.856 1.00 96.19 79 ARG A O 1
ATOM 649 N N . LEU A 1 80 ? 1.453 -10.744 3.415 1.00 95.94 80 LEU A N 1
ATOM 650 C CA . LEU A 1 80 ? 0.542 -9.712 3.902 1.00 95.94 80 LEU A CA 1
ATOM 651 C C . LEU A 1 80 ? -0.756 -9.679 3.098 1.00 95.94 80 LEU A C 1
ATOM 653 O O . LEU A 1 80 ? -1.828 -9.645 3.696 1.00 95.94 80 LEU A O 1
ATOM 657 N N . GLY A 1 81 ? -0.696 -9.804 1.771 1.00 94.69 81 GLY A N 1
ATOM 658 C CA . GLY A 1 81 ? -1.884 -9.885 0.921 1.00 94.69 81 GLY A CA 1
ATOM 659 C C . GLY A 1 81 ? -2.808 -11.047 1.303 1.00 94.69 81 GLY A C 1
ATOM 660 O O . GLY A 1 81 ? -4.023 -10.870 1.404 1.00 94.69 81 GLY A O 1
ATOM 661 N N . LEU A 1 82 ? -2.246 -12.224 1.601 1.00 96.19 82 LEU A N 1
ATOM 662 C CA . LEU A 1 82 ? -3.017 -13.383 2.068 1.00 96.19 82 LEU A CA 1
ATOM 663 C C . LEU A 1 82 ? -3.606 -13.168 3.473 1.00 96.19 82 LEU A C 1
ATOM 665 O O . LEU A 1 82 ? -4.767 -13.517 3.710 1.00 96.19 82 LEU A O 1
ATOM 669 N N . VAL A 1 83 ? -2.838 -12.587 4.399 1.00 96.50 83 VAL A N 1
ATOM 670 C CA . VAL A 1 83 ? -3.290 -12.290 5.772 1.00 96.50 83 VAL A CA 1
ATOM 671 C C . VAL A 1 83 ? -4.414 -11.255 5.762 1.00 96.50 83 VAL A C 1
ATOM 673 O O . VAL A 1 83 ? -5.483 -11.499 6.327 1.00 96.50 83 VAL A O 1
ATOM 676 N N . LEU A 1 84 ? -4.208 -10.125 5.085 1.00 96.12 84 LEU A N 1
ATOM 677 C CA . LEU A 1 84 ? -5.182 -9.042 4.974 1.00 96.12 84 LEU A CA 1
ATOM 678 C C . LEU A 1 84 ? -6.431 -9.481 4.213 1.00 96.12 84 LEU A C 1
ATOM 680 O O . LEU A 1 84 ? -7.535 -9.152 4.638 1.00 96.12 84 LEU A O 1
ATOM 684 N N . GLY A 1 85 ? -6.278 -10.258 3.136 1.00 95.62 85 GLY A N 1
ATOM 685 C CA . GLY A 1 85 ? -7.396 -10.852 2.402 1.00 95.62 85 GLY A CA 1
ATOM 686 C C . GLY A 1 85 ? -8.263 -11.720 3.309 1.00 95.62 85 GLY A C 1
ATOM 687 O O . GLY A 1 85 ? -9.463 -11.484 3.436 1.00 95.62 85 GLY A O 1
ATOM 688 N N . THR A 1 86 ? -7.637 -12.650 4.035 1.00 95.75 86 THR A N 1
ATOM 689 C CA . THR A 1 86 ? -8.334 -13.539 4.978 1.00 95.75 86 THR A CA 1
ATOM 690 C C . THR A 1 86 ? -9.030 -12.755 6.092 1.00 95.75 86 THR A C 1
ATOM 692 O O . THR A 1 86 ? -10.161 -13.063 6.474 1.00 95.75 86 THR A O 1
ATOM 695 N N . LEU A 1 87 ? -8.367 -11.729 6.632 1.00 95.50 87 LEU A N 1
ATOM 696 C CA . LEU A 1 87 ? -8.933 -10.896 7.684 1.00 95.50 87 LEU A CA 1
ATOM 697 C C . LEU A 1 87 ? -10.107 -10.060 7.170 1.00 95.50 87 LEU A C 1
ATOM 699 O O . LEU A 1 87 ? -11.162 -10.044 7.798 1.00 95.50 87 LEU A O 1
ATOM 703 N N . GLY A 1 88 ? -9.950 -9.394 6.029 1.00 96.19 88 GLY A N 1
ATOM 704 C CA . GLY A 1 88 ? -11.005 -8.583 5.440 1.00 96.19 88 GLY A CA 1
ATOM 705 C C . GLY A 1 88 ? -12.232 -9.415 5.078 1.00 96.19 88 GLY A C 1
ATOM 706 O O . GLY A 1 88 ? -13.346 -9.001 5.387 1.00 96.19 88 GLY A O 1
ATOM 707 N N . GLU A 1 89 ? -12.050 -10.624 4.539 1.00 96.56 89 GLU A N 1
ATOM 708 C CA . GLU A 1 89 ? -13.149 -11.568 4.302 1.00 96.56 89 GLU A CA 1
ATOM 709 C C . GLU A 1 89 ? -13.873 -11.948 5.598 1.00 96.56 89 GLU A C 1
ATOM 711 O O . GLU A 1 89 ? -15.102 -11.868 5.668 1.00 96.56 89 GLU A O 1
ATOM 716 N N . ARG A 1 90 ? -13.125 -12.317 6.646 1.00 96.62 90 ARG A N 1
ATOM 717 C CA . ARG A 1 90 ? -13.696 -12.708 7.945 1.00 96.62 90 ARG A CA 1
ATOM 718 C C . ARG A 1 90 ? -14.501 -11.582 8.590 1.00 96.62 90 ARG A C 1
ATOM 720 O O . ARG A 1 90 ? -15.501 -11.837 9.254 1.00 96.62 90 ARG A O 1
ATOM 727 N N . GLU A 1 91 ? -14.044 -10.351 8.418 1.00 96.19 91 GLU A N 1
ATOM 728 C CA . GLU A 1 91 ? -14.623 -9.161 9.035 1.00 96.19 91 GLU A CA 1
ATOM 729 C C . GLU A 1 91 ? -15.655 -8.459 8.133 1.00 96.19 91 GLU A C 1
ATOM 731 O O . GLU A 1 91 ? -16.258 -7.469 8.543 1.00 96.19 91 GLU A O 1
ATOM 736 N N . GLY A 1 92 ? -15.888 -8.968 6.917 1.00 95.50 92 GLY A N 1
ATOM 737 C CA . GLY A 1 92 ? -16.840 -8.398 5.962 1.00 95.50 92 GLY A CA 1
ATOM 738 C C . GLY A 1 92 ? -16.401 -7.056 5.367 1.00 95.50 92 GLY A C 1
ATOM 739 O O . GLY A 1 92 ? -17.240 -6.275 4.912 1.00 95.50 92 GLY A O 1
ATOM 740 N N . VAL A 1 93 ? -15.099 -6.768 5.366 1.00 96.69 93 VAL A N 1
ATOM 741 C CA . VAL A 1 93 ? -14.540 -5.564 4.748 1.00 96.69 93 VAL A CA 1
ATOM 742 C C . VAL A 1 93 ? -14.643 -5.698 3.231 1.00 96.69 93 VAL A C 1
ATOM 744 O O . VAL A 1 93 ? -14.256 -6.702 2.641 1.00 96.69 93 VAL A O 1
ATOM 747 N N . SER A 1 94 ? -15.172 -4.671 2.575 1.00 94.75 94 SER A N 1
ATOM 748 C CA . SER A 1 94 ? -15.273 -4.613 1.117 1.00 94.75 94 SER A CA 1
ATOM 749 C C . SER A 1 94 ? -15.050 -3.191 0.619 1.00 94.75 94 SER A C 1
ATOM 751 O O . SER A 1 94 ? -15.289 -2.228 1.347 1.00 94.75 94 SER A O 1
ATOM 753 N N . VAL A 1 95 ? -14.567 -3.063 -0.616 1.00 95.12 95 VAL A N 1
ATOM 754 C CA . VAL A 1 95 ? -14.404 -1.771 -1.293 1.00 95.12 95 VAL A CA 1
ATOM 755 C C . VAL A 1 95 ? -15.654 -1.497 -2.120 1.00 95.12 95 VAL A C 1
ATOM 757 O O . VAL A 1 95 ? -16.054 -2.353 -2.914 1.00 95.12 95 VAL A O 1
ATOM 760 N N . SER A 1 96 ? -16.276 -0.336 -1.920 1.00 95.50 96 SER A N 1
ATOM 761 C CA . SER A 1 96 ? -17.454 0.080 -2.681 1.00 95.50 96 SER A CA 1
ATOM 762 C C . SER A 1 96 ? -17.078 0.692 -4.032 1.00 95.50 96 SER A C 1
ATOM 764 O O . SER A 1 96 ? -15.951 1.141 -4.250 1.00 95.50 96 SER A O 1
ATOM 766 N N . GLU A 1 97 ? -18.042 0.746 -4.952 1.00 92.19 97 GLU A N 1
ATOM 767 C CA . GLU A 1 97 ? -17.850 1.414 -6.245 1.00 92.19 97 GLU A CA 1
ATOM 768 C C . GLU A 1 97 ? -17.538 2.906 -6.073 1.00 92.19 97 GLU A C 1
ATOM 770 O O . GLU A 1 97 ? -16.645 3.419 -6.742 1.00 92.19 97 GLU A O 1
ATOM 775 N N . ASP A 1 98 ? -18.190 3.579 -5.121 1.00 95.00 98 ASP A N 1
ATOM 776 C CA . ASP A 1 98 ? -17.921 4.986 -4.808 1.00 95.00 98 ASP A CA 1
ATOM 777 C C . ASP A 1 98 ? -16.469 5.213 -4.356 1.00 95.00 98 ASP A C 1
ATOM 779 O O . ASP A 1 98 ? -15.870 6.242 -4.666 1.00 95.00 98 ASP A O 1
ATOM 783 N N . GLU A 1 99 ? -15.886 4.271 -3.609 1.00 94.81 99 GLU A N 1
ATOM 784 C CA . GLU A 1 99 ? -14.483 4.341 -3.188 1.00 94.81 99 GLU A CA 1
ATOM 785 C C . GLU A 1 99 ? -13.534 4.191 -4.377 1.00 94.81 99 GLU A C 1
ATOM 787 O O . GLU A 1 99 ? -12.592 4.974 -4.500 1.00 94.81 99 GLU A O 1
ATOM 792 N N . LEU A 1 100 ? -13.816 3.254 -5.287 1.00 92.88 100 LEU A N 1
ATOM 793 C CA . LEU A 1 100 ? -13.043 3.095 -6.522 1.00 92.88 100 LEU A CA 1
ATOM 794 C C . LEU A 1 100 ? -13.152 4.326 -7.426 1.00 92.88 100 LEU A C 1
ATOM 796 O O . LEU A 1 100 ? -12.154 4.769 -7.988 1.00 92.88 100 LEU A O 1
ATOM 800 N N . GLN A 1 101 ? -14.344 4.913 -7.546 1.00 91.44 101 GLN A N 1
ATOM 801 C CA . GLN A 1 101 ? -14.547 6.139 -8.317 1.00 91.44 101 GLN A CA 1
ATOM 802 C C . GLN A 1 101 ? -13.779 7.319 -7.721 1.00 91.44 101 GLN A C 1
ATOM 804 O O . GLN A 1 101 ? -13.159 8.075 -8.467 1.00 91.44 101 GLN A O 1
ATOM 809 N N . ARG A 1 102 ? -13.776 7.468 -6.389 1.00 93.75 102 ARG A N 1
ATOM 810 C CA . ARG A 1 102 ? -12.963 8.490 -5.714 1.00 93.75 102 ARG A CA 1
ATOM 811 C C . ARG A 1 102 ? -11.475 8.284 -5.976 1.00 93.75 102 ARG A C 1
ATOM 813 O O . ARG A 1 102 ? -10.821 9.226 -6.405 1.00 93.75 102 ARG A O 1
ATOM 820 N N . ALA A 1 103 ? -10.976 7.058 -5.823 1.00 92.50 103 ALA A N 1
ATOM 821 C CA . ALA A 1 103 ? -9.578 6.742 -6.102 1.00 92.50 103 ALA A CA 1
ATOM 822 C C . ALA A 1 103 ? -9.194 7.024 -7.562 1.00 92.50 103 ALA A C 1
ATOM 824 O O . ALA A 1 103 ? -8.118 7.552 -7.820 1.00 92.50 103 ALA A O 1
ATOM 825 N N . LEU A 1 104 ? -10.085 6.754 -8.521 1.00 92.69 104 LEU A N 1
ATOM 826 C CA . LEU A 1 104 ? -9.866 7.098 -9.926 1.00 92.69 104 LEU A CA 1
ATOM 827 C C . LEU A 1 104 ? -9.787 8.616 -10.149 1.00 92.69 104 LEU A C 1
ATOM 829 O O . LEU A 1 104 ? -8.932 9.083 -10.899 1.00 92.69 104 LEU A O 1
ATOM 833 N N . VAL A 1 105 ? -10.661 9.394 -9.504 1.00 93.12 105 VAL A N 1
ATOM 834 C CA . VAL A 1 105 ? -10.613 10.864 -9.569 1.00 93.12 105 VAL A CA 1
ATOM 835 C C . VAL A 1 105 ? -9.315 11.390 -8.962 1.00 93.12 105 VAL A C 1
ATOM 837 O O . VAL A 1 105 ? -8.679 12.260 -9.554 1.00 93.12 105 VAL A O 1
ATOM 840 N N . ASP A 1 106 ? -8.901 10.856 -7.816 1.00 91.94 106 ASP A N 1
ATOM 841 C CA . ASP A 1 106 ? -7.660 11.257 -7.154 1.00 91.94 106 ASP A CA 1
ATOM 842 C C . ASP A 1 106 ? -6.432 10.869 -7.984 1.00 91.94 106 ASP A C 1
ATOM 844 O O . ASP A 1 106 ? -5.527 11.684 -8.149 1.00 91.94 106 ASP A O 1
ATOM 848 N N . ARG A 1 107 ? -6.447 9.696 -8.626 1.00 90.44 107 ARG A N 1
ATOM 849 C CA . ARG A 1 107 ? -5.410 9.290 -9.579 1.00 90.44 107 ARG A CA 1
ATOM 850 C C . ARG A 1 107 ? -5.361 10.214 -10.791 1.00 90.44 107 ARG A C 1
ATOM 852 O O . ARG A 1 107 ? -4.282 10.616 -11.198 1.00 90.44 107 ARG A O 1
ATOM 859 N N . ALA A 1 108 ? -6.505 10.605 -11.354 1.00 92.38 108 ALA A N 1
ATOM 860 C CA . ALA A 1 108 ? -6.544 11.538 -12.480 1.00 92.38 108 ALA A CA 1
ATOM 861 C C . ALA A 1 108 ? -5.985 12.923 -12.115 1.00 92.38 108 ALA A C 1
ATOM 863 O O . ALA A 1 108 ? -5.304 13.533 -12.934 1.00 92.38 108 ALA A O 1
ATOM 864 N N . ARG A 1 109 ? -6.213 13.398 -10.883 1.00 92.38 109 ARG A N 1
ATOM 865 C CA . ARG A 1 109 ? -5.665 14.674 -10.384 1.00 92.38 109 ARG A CA 1
ATOM 866 C C . ARG A 1 109 ? -4.139 14.702 -10.311 1.00 92.38 109 ARG A C 1
ATOM 868 O O . ARG A 1 109 ? -3.575 15.788 -10.362 1.00 92.38 109 ARG A O 1
ATOM 875 N N . GLN A 1 110 ? -3.488 13.543 -10.224 1.00 91.25 110 GLN A N 1
ATOM 876 C CA . GLN A 1 110 ? -2.025 13.434 -10.265 1.00 91.25 110 GLN A CA 1
ATOM 877 C C . GLN A 1 110 ? -1.452 13.669 -11.673 1.00 91.25 110 GLN A C 1
ATOM 879 O O . GLN A 1 110 ? -0.248 13.833 -11.816 1.00 91.25 110 GLN A O 1
ATOM 884 N N . PHE A 1 111 ? -2.296 13.748 -12.713 1.00 92.00 111 PHE A N 1
ATOM 885 C CA . PHE A 1 111 ? -1.874 14.014 -14.093 1.00 92.00 111 PHE A CA 1
ATOM 886 C C . PHE A 1 111 ? -2.592 15.241 -14.688 1.00 92.00 111 PHE A C 1
ATOM 888 O O . PHE A 1 111 ? -3.455 15.083 -15.566 1.00 92.00 111 PHE A O 1
ATOM 895 N N . PRO A 1 112 ? -2.246 16.469 -14.250 1.00 93.00 112 PRO A N 1
ATOM 896 C CA . PRO A 1 112 ? -2.868 17.693 -14.748 1.00 93.00 112 PRO A CA 1
ATOM 897 C C . PRO A 1 112 ? -2.778 17.821 -16.275 1.00 93.00 112 PRO A C 1
ATOM 899 O O . PRO A 1 112 ? -1.724 17.615 -16.878 1.00 93.00 112 PRO A O 1
ATOM 902 N N . GLY A 1 113 ? -3.896 18.151 -16.921 1.00 94.94 113 GLY A N 1
ATOM 903 C CA . GLY A 1 113 ? -3.994 18.284 -18.380 1.00 94.94 113 GLY A CA 1
ATOM 904 C C . GLY A 1 113 ? -4.103 16.957 -19.144 1.00 94.94 113 GLY A C 1
ATOM 905 O O . GLY A 1 113 ? -4.242 16.961 -20.371 1.00 94.94 113 GLY A O 1
ATOM 906 N N . GLN A 1 114 ? -4.065 15.815 -18.451 1.00 95.12 114 GLN A N 1
ATOM 907 C CA . GLN A 1 114 ? -4.222 14.480 -19.037 1.00 95.12 114 GLN A CA 1
ATOM 908 C C . GLN A 1 114 ? -5.347 13.665 -18.388 1.00 95.12 114 GLN A C 1
ATOM 910 O O . GLN A 1 114 ? -5.510 12.484 -18.698 1.00 95.12 114 GLN A O 1
ATOM 915 N N . GLU A 1 115 ? -6.189 14.290 -17.569 1.00 94.50 115 GLU A N 1
ATOM 916 C CA . GLU A 1 115 ? -7.226 13.642 -16.763 1.00 94.50 115 GLU A CA 1
ATOM 917 C C . GLU A 1 115 ? -8.147 12.780 -17.633 1.00 94.50 115 GLU A C 1
ATOM 919 O O . GLU A 1 115 ? -8.431 11.628 -17.308 1.00 94.50 115 GLU A O 1
ATOM 924 N N . ARG A 1 116 ? -8.559 13.295 -18.804 1.00 93.81 116 ARG A N 1
ATOM 925 C CA . ARG A 1 116 ? -9.415 12.551 -19.745 1.00 93.81 116 ARG A CA 1
ATOM 926 C C . ARG A 1 116 ? -8.762 11.255 -20.230 1.00 93.81 116 ARG A C 1
ATOM 928 O O . ARG A 1 116 ? -9.452 10.247 -20.347 1.00 93.81 116 ARG A O 1
ATOM 935 N N . LYS A 1 117 ? -7.449 11.263 -20.489 1.00 94.31 117 LYS A N 1
ATOM 936 C CA . LYS A 1 117 ? -6.712 10.058 -20.903 1.00 94.31 117 LYS A CA 1
ATOM 937 C C . LYS A 1 117 ? -6.662 9.034 -19.772 1.00 94.31 117 LYS A C 1
ATOM 939 O O . LYS A 1 117 ? -6.841 7.851 -20.041 1.00 94.31 117 LYS A O 1
ATOM 944 N N . VAL A 1 118 ? -6.473 9.487 -18.529 1.00 92.69 118 VAL A N 1
ATOM 945 C CA . VAL A 1 118 ? -6.502 8.620 -17.342 1.00 92.69 118 VAL A CA 1
ATOM 946 C C . VAL A 1 118 ? -7.873 7.954 -17.215 1.00 92.69 118 VAL A C 1
ATOM 948 O O . VAL A 1 118 ? -7.956 6.729 -17.164 1.00 92.69 118 VAL A O 1
ATOM 951 N N . PHE A 1 119 ? -8.964 8.724 -17.267 1.00 91.88 119 PHE A N 1
ATOM 952 C CA . PHE A 1 119 ? -10.317 8.158 -17.224 1.00 91.88 119 PHE A CA 1
ATOM 953 C C . PHE A 1 119 ? -10.574 7.155 -18.358 1.00 91.88 119 PHE A C 1
ATOM 955 O O . PHE A 1 119 ? -11.103 6.070 -18.110 1.00 91.88 119 PHE A O 1
ATOM 962 N N . ASP A 1 120 ? -10.180 7.485 -19.591 1.00 92.81 120 ASP A N 1
ATOM 963 C CA . ASP A 1 120 ? -10.345 6.595 -20.742 1.00 92.81 120 ASP A CA 1
ATOM 964 C C . ASP A 1 120 ? -9.534 5.299 -20.597 1.00 92.81 120 ASP A C 1
ATOM 966 O O . ASP A 1 120 ? -10.016 4.235 -20.993 1.00 92.81 120 ASP A O 1
ATOM 970 N N . TYR A 1 121 ? -8.332 5.373 -20.019 1.00 92.94 121 TYR A N 1
ATOM 971 C CA . TYR A 1 121 ? -7.490 4.215 -19.732 1.00 92.94 121 TYR A CA 1
ATOM 972 C C . TYR A 1 121 ? -8.184 3.257 -18.760 1.00 92.94 121 TYR A C 1
ATOM 974 O O . TYR A 1 121 ? -8.417 2.102 -19.112 1.00 92.94 121 TYR A O 1
ATOM 982 N N . TYR A 1 122 ? -8.598 3.731 -17.582 1.00 90.56 122 TYR A N 1
ATOM 983 C CA . TYR A 1 122 ? -9.254 2.877 -16.582 1.00 90.56 122 TYR A CA 1
ATOM 984 C C . TYR A 1 122 ? -10.617 2.355 -17.049 1.00 90.56 122 TYR A C 1
ATOM 986 O O . TYR A 1 122 ? -10.993 1.227 -16.740 1.00 90.56 122 TYR A O 1
ATOM 994 N N . ARG A 1 123 ? -11.351 3.133 -17.855 1.00 88.06 123 ARG A N 1
ATOM 995 C CA . ARG A 1 123 ? -12.621 2.689 -18.443 1.00 88.06 123 ARG A CA 1
ATOM 996 C C . ARG A 1 123 ? -12.441 1.525 -19.419 1.00 88.06 123 ARG A C 1
ATOM 998 O O . ARG A 1 123 ? -13.311 0.662 -19.496 1.00 88.06 123 ARG A O 1
ATOM 1005 N N . LYS A 1 124 ? -11.356 1.525 -20.196 1.00 92.44 124 LYS A N 1
ATOM 1006 C CA . LYS A 1 124 ? -11.053 0.472 -21.180 1.00 92.44 124 LYS A CA 1
ATOM 1007 C C . LYS A 1 124 ? -10.332 -0.723 -20.556 1.00 92.44 124 LYS A C 1
ATOM 1009 O O . LYS A 1 124 ? -10.414 -1.817 -21.104 1.00 92.44 124 LYS A O 1
ATOM 1014 N N . ASN A 1 125 ? -9.672 -0.523 -19.416 1.00 90.12 125 ASN A N 1
ATOM 1015 C CA . ASN A 1 125 ? -8.860 -1.526 -18.739 1.00 90.12 125 ASN A CA 1
ATOM 1016 C C . ASN A 1 125 ? -9.447 -1.870 -17.368 1.00 90.12 125 ASN A C 1
ATOM 1018 O O . ASN A 1 125 ? -9.035 -1.334 -16.341 1.00 90.12 125 ASN A O 1
ATOM 1022 N N . THR A 1 126 ? -10.382 -2.823 -17.338 1.00 86.25 126 THR A N 1
ATOM 1023 C CA . THR A 1 126 ? -10.988 -3.297 -16.082 1.00 86.25 126 THR A CA 1
ATOM 1024 C C . THR A 1 126 ? -9.946 -3.839 -15.102 1.00 86.25 126 THR A C 1
ATOM 1026 O O . THR A 1 126 ? -10.092 -3.641 -13.901 1.00 86.25 126 THR A O 1
ATOM 1029 N N . ASN A 1 127 ? -8.869 -4.456 -15.598 1.00 86.88 127 ASN A N 1
ATOM 1030 C CA . ASN A 1 127 ? -7.775 -4.939 -14.751 1.00 86.88 127 ASN A CA 1
ATOM 1031 C C . ASN A 1 127 ? -7.046 -3.793 -14.035 1.00 86.88 127 ASN A C 1
ATOM 1033 O O . ASN A 1 127 ? -6.820 -3.895 -12.837 1.00 86.88 127 ASN A O 1
ATOM 1037 N N . ALA A 1 128 ? -6.784 -2.673 -14.716 1.00 86.62 128 ALA A N 1
ATOM 1038 C CA . ALA A 1 128 ? -6.173 -1.503 -14.082 1.00 86.62 128 ALA A CA 1
ATOM 1039 C C . ALA A 1 128 ? -7.075 -0.927 -12.978 1.00 86.62 128 ALA A C 1
ATOM 1041 O O . ALA A 1 128 ? -6.612 -0.503 -11.926 1.00 86.62 128 ALA A O 1
ATOM 1042 N N . LEU A 1 129 ? -8.398 -0.967 -13.164 1.00 84.94 129 LEU A N 1
ATOM 1043 C CA . LEU A 1 129 ? -9.326 -0.543 -12.114 1.00 84.94 129 LEU A CA 1
ATOM 1044 C C . LEU A 1 129 ? -9.255 -1.449 -10.870 1.00 84.94 129 LEU A C 1
ATOM 1046 O O . LEU A 1 129 ? -9.463 -0.971 -9.755 1.00 84.94 129 LEU A O 1
ATOM 1050 N N . LEU A 1 130 ? -8.949 -2.741 -11.040 1.00 84.94 130 LEU A N 1
ATOM 1051 C CA . LEU A 1 130 ? -8.735 -3.662 -9.920 1.00 84.94 130 LEU A CA 1
ATOM 1052 C C . LEU A 1 130 ? -7.444 -3.354 -9.153 1.00 84.94 130 LEU A C 1
ATOM 1054 O O . LEU A 1 130 ? -7.414 -3.579 -7.946 1.00 84.94 130 LEU A O 1
ATOM 1058 N N . GLU A 1 131 ? -6.424 -2.788 -9.800 1.00 87.31 131 GLU A N 1
ATOM 1059 C CA . GLU A 1 131 ? -5.186 -2.362 -9.129 1.00 87.31 131 GLU A CA 1
ATOM 1060 C C . GLU A 1 131 ? -5.462 -1.247 -8.110 1.00 87.31 131 GLU A C 1
ATOM 1062 O O . GLU A 1 131 ? -4.932 -1.281 -7.002 1.00 87.31 131 GLU A O 1
ATOM 106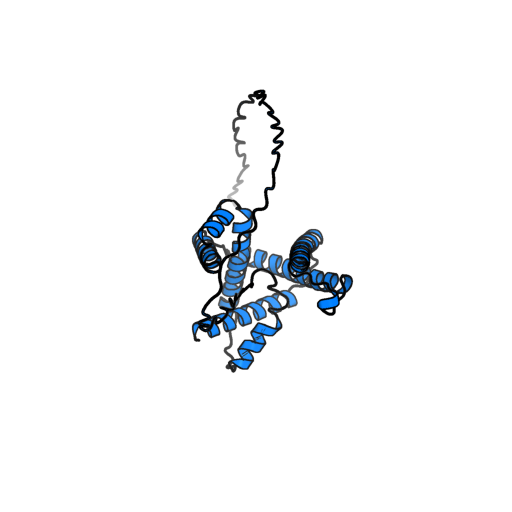7 N N . LEU A 1 132 ? -6.402 -0.336 -8.401 1.00 90.19 132 LEU A N 1
ATOM 1068 C CA . LEU A 1 132 ? -6.835 0.690 -7.438 1.00 90.19 132 LEU A CA 1
ATOM 1069 C C . LEU A 1 132 ? -7.535 0.100 -6.206 1.00 90.19 132 LEU A C 1
ATOM 1071 O O . LEU A 1 132 ? -7.596 0.741 -5.158 1.00 90.19 132 LEU A O 1
ATOM 1075 N N . ARG A 1 133 ? -8.086 -1.114 -6.307 1.00 91.56 133 ARG A N 1
ATOM 1076 C CA . ARG A 1 133 ? -8.829 -1.745 -5.211 1.00 91.56 133 ARG A CA 1
ATOM 1077 C C . ARG A 1 133 ? -7.915 -2.192 -4.078 1.00 91.56 133 ARG A C 1
ATOM 1079 O O . ARG A 1 133 ? -8.329 -2.092 -2.924 1.00 91.56 133 ARG A O 1
ATOM 1086 N N . GLY A 1 134 ? -6.726 -2.703 -4.401 1.00 91.12 134 GLY A N 1
ATOM 1087 C CA . GLY A 1 134 ? -5.783 -3.272 -3.433 1.00 91.12 134 GLY A CA 1
ATOM 1088 C C . GLY A 1 134 ? -5.443 -2.294 -2.304 1.00 91.12 134 GLY A C 1
ATOM 1089 O O . GLY A 1 134 ? -5.791 -2.580 -1.157 1.00 91.12 134 GLY A O 1
ATOM 1090 N N . PRO A 1 135 ? -4.891 -1.106 -2.616 1.00 91.25 135 PRO A N 1
ATOM 1091 C CA . PRO A 1 135 ? -4.536 -0.106 -1.609 1.00 91.25 135 PRO A CA 1
ATOM 1092 C C . PRO A 1 135 ? -5.722 0.357 -0.752 1.00 91.25 135 PRO A C 1
ATOM 1094 O O . PRO A 1 135 ? -5.585 0.548 0.456 1.00 91.25 135 PRO A O 1
ATOM 1097 N N . ILE A 1 136 ? -6.913 0.497 -1.348 1.00 94.81 136 ILE A N 1
ATOM 1098 C CA . ILE A 1 136 ? -8.124 0.883 -0.607 1.00 94.81 136 ILE A CA 1
ATOM 1099 C C . ILE A 1 136 ? -8.531 -0.231 0.359 1.00 94.81 136 ILE A C 1
ATOM 1101 O O . ILE A 1 136 ? -8.841 0.031 1.519 1.00 94.81 136 ILE A O 1
ATOM 1105 N N . PHE A 1 137 ? -8.551 -1.478 -0.115 1.00 95.88 137 PHE A N 1
ATOM 1106 C CA . PHE A 1 137 ? -8.911 -2.628 0.705 1.00 95.88 137 PHE A CA 1
ATOM 1107 C C . PHE A 1 137 ? -7.942 -2.796 1.876 1.00 95.88 137 PHE A C 1
ATOM 1109 O O . PHE A 1 137 ? -8.388 -2.911 3.014 1.00 95.88 137 PHE A O 1
ATOM 1116 N N . GLU A 1 138 ? -6.639 -2.736 1.608 1.00 95.00 138 GLU A N 1
ATOM 1117 C CA . GLU A 1 138 ? -5.589 -2.786 2.622 1.00 95.00 138 GLU A CA 1
ATOM 1118 C C . GLU A 1 138 ? -5.787 -1.710 3.691 1.00 95.00 138 GLU A C 1
ATOM 1120 O O . GLU A 1 138 ? -5.870 -2.038 4.875 1.00 95.00 138 GLU A O 1
ATOM 1125 N N . GLN A 1 139 ? -5.965 -0.445 3.288 1.00 94.88 139 GLN A N 1
ATOM 1126 C CA . GLN A 1 139 ? -6.196 0.643 4.238 1.00 94.88 139 GLN A CA 1
ATOM 1127 C C . GLN A 1 139 ? -7.433 0.388 5.106 1.00 94.88 139 GLN A C 1
ATOM 1129 O O . GLN A 1 139 ? -7.401 0.631 6.310 1.00 94.88 139 GLN A O 1
ATOM 1134 N N . LYS A 1 140 ? -8.521 -0.129 4.525 1.00 96.88 140 LYS A N 1
ATOM 1135 C CA . LYS A 1 140 ? -9.749 -0.432 5.274 1.00 96.88 140 LYS A CA 1
ATOM 1136 C C . LYS A 1 140 ? -9.564 -1.571 6.267 1.00 96.88 140 LYS A C 1
ATOM 1138 O O . LYS A 1 140 ? -10.109 -1.509 7.366 1.00 96.88 140 LYS A O 1
ATOM 1143 N N . VAL A 1 141 ? -8.818 -2.610 5.897 1.00 97.44 141 VAL A N 1
ATOM 1144 C CA . VAL A 1 141 ? -8.508 -3.719 6.807 1.00 97.44 141 VAL A CA 1
ATOM 1145 C C . VAL A 1 141 ? -7.622 -3.229 7.952 1.00 97.44 141 VAL A C 1
ATOM 1147 O O . VAL A 1 141 ? -7.908 -3.543 9.105 1.00 97.44 141 VAL A O 1
ATOM 1150 N N . VAL A 1 142 ? -6.611 -2.407 7.665 1.00 96.19 142 VAL A N 1
ATOM 1151 C CA . VAL A 1 142 ? -5.756 -1.779 8.684 1.00 96.19 142 VAL A CA 1
ATOM 1152 C C . VAL A 1 142 ? -6.578 -0.902 9.627 1.00 96.19 142 VAL A C 1
ATOM 1154 O O . VAL A 1 142 ? -6.496 -1.076 10.841 1.00 96.19 142 VAL A O 1
ATOM 1157 N N . ASP A 1 143 ? -7.434 -0.026 9.099 1.00 95.50 143 ASP A N 1
ATOM 1158 C CA . ASP A 1 143 ? -8.319 0.819 9.909 1.00 95.50 143 ASP A CA 1
ATOM 1159 C C . ASP A 1 143 ? -9.231 -0.031 10.814 1.00 95.50 143 ASP A C 1
ATOM 1161 O O . ASP A 1 143 ? -9.455 0.303 11.981 1.00 95.50 143 ASP A O 1
ATOM 1165 N N . HIS A 1 144 ? -9.720 -1.169 10.310 1.00 96.44 144 HIS A N 1
ATOM 1166 C CA . HIS A 1 144 ? -10.519 -2.109 11.094 1.00 96.44 144 HIS A CA 1
ATOM 1167 C C . HIS A 1 144 ? -9.716 -2.769 12.221 1.00 96.44 144 HIS A C 1
ATOM 1169 O O . HIS A 1 144 ? -10.227 -2.879 13.337 1.00 96.44 144 HIS A O 1
ATOM 1175 N N . ILE A 1 145 ? -8.465 -3.169 11.971 1.00 94.69 145 ILE A N 1
ATOM 1176 C CA . ILE A 1 145 ? -7.559 -3.690 13.010 1.00 94.69 145 ILE A CA 1
ATOM 1177 C C . ILE A 1 145 ? -7.352 -2.636 14.094 1.00 94.69 145 ILE A C 1
ATOM 1179 O O . ILE A 1 145 ? -7.585 -2.913 15.270 1.00 94.69 145 ILE A O 1
ATOM 1183 N N . VAL A 1 146 ? -6.969 -1.422 13.693 1.00 94.94 146 VAL A N 1
ATOM 1184 C CA . VAL A 1 146 ? -6.690 -0.307 14.605 1.00 94.94 146 VAL A CA 1
ATOM 1185 C C . VAL A 1 146 ? -7.915 0.016 15.457 1.00 94.94 146 VAL A C 1
ATOM 1187 O O . VAL A 1 146 ? -7.778 0.231 16.656 1.00 94.94 146 VAL A O 1
ATOM 1190 N N . SER A 1 147 ? -9.124 -0.034 14.886 1.00 94.56 147 SER A N 1
ATOM 1191 C CA . SER A 1 147 ? -10.370 0.216 15.628 1.00 94.56 147 SER A CA 1
ATOM 1192 C C . SER A 1 147 ? -10.628 -0.764 16.782 1.00 94.56 147 SER A C 1
ATOM 1194 O O . SER A 1 147 ? -11.421 -0.469 17.676 1.00 94.56 147 SER A O 1
ATOM 1196 N N . LYS A 1 148 ? -9.969 -1.930 16.765 1.00 93.44 148 LYS A N 1
ATOM 1197 C CA . LYS A 1 148 ? -10.061 -2.978 17.790 1.00 93.44 148 LYS A CA 1
ATOM 1198 C C . LYS A 1 148 ? -8.792 -3.108 18.634 1.00 93.44 148 LYS A C 1
ATOM 1200 O O . LYS A 1 148 ? -8.787 -3.893 19.581 1.00 93.44 148 LYS A O 1
ATOM 1205 N N . ALA A 1 149 ? -7.727 -2.400 18.273 1.00 93.06 149 ALA A N 1
ATOM 1206 C CA . ALA A 1 149 ? -6.454 -2.431 18.970 1.00 93.06 149 ALA A CA 1
ATOM 1207 C C . ALA A 1 149 ? -6.428 -1.407 20.112 1.00 93.06 149 ALA A C 1
ATOM 1209 O O . ALA A 1 149 ? -7.165 -0.421 20.116 1.00 93.06 149 ALA A O 1
ATOM 1210 N N . GLU A 1 150 ? -5.545 -1.630 21.082 1.00 91.88 150 GLU A N 1
ATOM 1211 C CA . GLU A 1 150 ? -5.191 -0.596 22.049 1.00 91.88 150 GLU A CA 1
ATOM 1212 C C . GLU A 1 150 ? -4.223 0.386 21.379 1.00 91.88 150 GLU A C 1
ATOM 1214 O O . GLU A 1 150 ? -3.125 0.005 20.974 1.00 91.88 150 GLU A O 1
ATOM 1219 N N . VAL A 1 151 ? -4.646 1.642 21.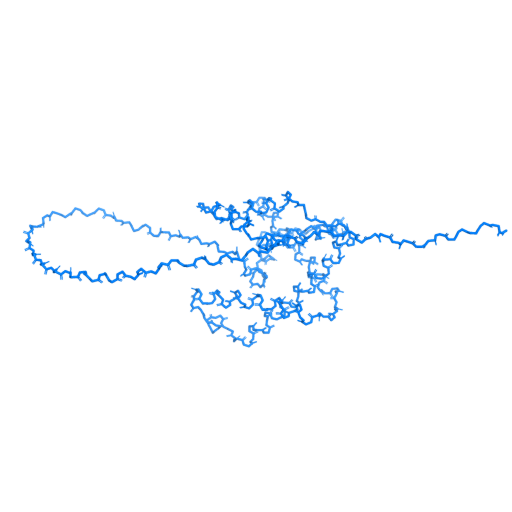223 1.00 91.50 151 VAL A N 1
ATOM 1220 C CA . VAL A 1 151 ? -3.864 2.684 20.544 1.00 91.50 151 VAL A CA 1
ATOM 1221 C C . VAL A 1 151 ? -3.328 3.666 21.578 1.00 91.50 151 VAL A C 1
ATOM 1223 O O . VAL A 1 151 ? -4.096 4.300 22.301 1.00 91.50 151 VAL A O 1
ATOM 1226 N N . SER A 1 152 ? -2.005 3.817 21.628 1.00 91.31 152 SER A N 1
ATOM 1227 C CA . SER A 1 152 ? -1.328 4.791 22.488 1.00 91.31 152 SER A CA 1
ATOM 1228 C C . SER A 1 152 ? -0.793 5.973 21.684 1.00 91.31 152 SER A C 1
ATOM 1230 O O . SER A 1 152 ? -0.200 5.784 20.623 1.00 91.31 152 SER A O 1
ATOM 1232 N N . GLU A 1 153 ? -0.918 7.186 22.221 1.00 90.38 153 GLU A N 1
ATOM 1233 C CA . GLU A 1 153 ? -0.355 8.390 21.608 1.00 90.38 153 GLU A CA 1
ATOM 1234 C C . GLU A 1 153 ? 1.075 8.655 22.097 1.00 90.38 153 GLU A C 1
ATOM 1236 O O . GLU A 1 153 ? 1.342 8.710 23.301 1.00 90.38 153 GLU A O 1
ATOM 1241 N N . LYS A 1 154 ? 1.998 8.894 21.160 1.00 89.75 154 LYS A N 1
ATOM 1242 C CA . LYS A 1 154 ? 3.363 9.349 21.445 1.00 89.75 154 LYS A CA 1
ATOM 1243 C C . LYS A 1 154 ? 3.583 10.715 20.805 1.00 89.75 154 LYS A C 1
ATOM 1245 O O . LYS A 1 154 ? 3.411 10.875 19.601 1.00 89.75 154 LYS A O 1
ATOM 1250 N N . LYS A 1 155 ? 4.008 11.697 21.605 1.00 90.56 155 LYS A N 1
ATOM 1251 C CA . LYS A 1 155 ? 4.465 12.987 21.074 1.00 90.56 155 LYS A CA 1
ATOM 1252 C C . LYS A 1 155 ? 5.840 12.806 20.437 1.00 90.56 155 LYS A C 1
ATOM 1254 O O . LYS A 1 155 ? 6.749 12.311 21.099 1.00 90.56 155 LYS A O 1
ATOM 1259 N N . VAL A 1 156 ? 5.962 13.218 19.182 1.00 90.25 156 VAL A N 1
ATOM 1260 C CA . VAL A 1 156 ? 7.199 13.204 18.391 1.00 90.25 156 VAL A CA 1
ATOM 1261 C C . VAL A 1 156 ? 7.415 14.577 17.766 1.00 90.25 156 VAL A C 1
ATOM 1263 O O . VAL A 1 156 ? 6.459 15.348 17.612 1.00 90.25 156 VAL A O 1
ATOM 1266 N N . THR A 1 157 ? 8.659 14.907 17.436 1.00 92.00 157 THR A N 1
ATOM 1267 C CA . THR A 1 157 ? 8.957 16.103 16.643 1.00 92.00 157 THR A CA 1
ATOM 1268 C C . THR A 1 157 ? 8.582 15.889 15.176 1.00 92.00 157 THR A C 1
ATOM 1270 O O . THR A 1 157 ? 8.273 14.777 14.738 1.00 92.00 157 THR A O 1
ATOM 1273 N N . ARG A 1 158 ? 8.591 16.973 14.395 1.00 87.69 158 ARG A N 1
ATOM 1274 C CA . ARG A 1 158 ? 8.364 16.897 12.948 1.00 87.69 158 ARG A CA 1
ATOM 1275 C C . ARG A 1 158 ? 9.436 16.045 12.276 1.00 87.69 158 ARG A C 1
ATOM 1277 O O . ARG A 1 158 ? 9.108 15.207 11.447 1.00 87.69 158 ARG A O 1
ATOM 1284 N N . GLU A 1 159 ? 10.688 16.286 12.634 1.00 88.12 159 GLU A N 1
ATOM 1285 C CA . GLU A 1 159 ? 11.859 15.643 12.046 1.00 88.12 159 GLU A CA 1
ATOM 1286 C C . GLU A 1 159 ? 11.851 14.143 12.359 1.00 88.12 159 GLU A C 1
ATOM 1288 O O . GLU A 1 159 ? 12.087 13.329 11.473 1.00 88.12 159 GLU A O 1
ATOM 1293 N N . GLU A 1 160 ? 11.477 13.774 13.588 1.00 87.56 160 GLU A N 1
ATOM 1294 C CA . GLU A 1 160 ? 11.283 12.377 13.982 1.00 87.56 160 GLU A CA 1
ATOM 1295 C C . GLU A 1 160 ? 10.160 11.712 13.178 1.00 87.56 160 GLU A C 1
ATOM 1297 O O . GLU A 1 160 ? 10.339 10.603 12.687 1.00 87.56 160 GLU A O 1
ATOM 1302 N N . LEU A 1 161 ? 9.007 12.372 13.013 1.00 85.62 161 LEU A N 1
ATOM 1303 C CA . LEU A 1 161 ? 7.901 11.812 12.231 1.00 85.62 161 LEU A CA 1
ATOM 1304 C C . LEU A 1 161 ? 8.272 11.633 10.753 1.00 85.62 161 LEU A C 1
ATOM 1306 O O . LEU A 1 161 ? 7.879 10.638 10.157 1.00 85.62 161 LEU A O 1
ATOM 1310 N N . GLN A 1 162 ? 9.016 12.575 10.173 1.00 86.00 162 GLN A N 1
ATOM 1311 C CA . GLN A 1 162 ? 9.478 12.475 8.789 1.00 86.00 162 GLN A CA 1
ATOM 1312 C C . GLN A 1 162 ? 10.467 11.322 8.610 1.00 86.00 162 GLN A C 1
ATOM 1314 O O . GLN A 1 162 ? 10.281 10.525 7.697 1.00 86.00 162 GLN A O 1
ATOM 1319 N N . ALA A 1 163 ? 11.447 11.180 9.507 1.00 86.00 163 ALA A N 1
ATOM 1320 C CA . ALA A 1 163 ? 12.396 10.066 9.469 1.00 86.00 163 ALA A CA 1
ATOM 1321 C C . ALA A 1 163 ? 11.682 8.705 9.559 1.00 86.00 163 ALA A C 1
ATOM 1323 O O . ALA A 1 163 ? 11.936 7.808 8.768 1.00 86.00 163 ALA A O 1
ATOM 1324 N N . LEU A 1 164 ? 10.694 8.587 10.454 1.00 83.94 164 LEU A N 1
ATOM 1325 C CA . LEU A 1 164 ? 9.918 7.357 10.640 1.00 83.94 164 LEU A CA 1
ATOM 1326 C C . LEU A 1 164 ? 9.084 6.933 9.416 1.00 83.94 164 LEU A C 1
ATOM 1328 O O . LEU A 1 164 ? 8.652 5.779 9.366 1.00 83.94 164 LEU A O 1
ATOM 1332 N N . VAL A 1 165 ? 8.800 7.855 8.492 1.00 79.75 165 VAL A N 1
ATOM 1333 C CA . VAL A 1 165 ? 8.060 7.583 7.248 1.00 79.75 165 VAL A CA 1
ATOM 1334 C C . VAL A 1 165 ? 9.017 7.373 6.068 1.00 79.75 165 VAL A C 1
ATOM 1336 O O . VAL A 1 165 ? 8.754 6.505 5.250 1.00 79.75 165 VAL A O 1
ATOM 1339 N N . GLN A 1 166 ? 10.133 8.107 6.004 1.00 67.56 166 GLN A N 1
ATOM 1340 C CA . GLN A 1 166 ? 11.071 8.069 4.873 1.00 67.56 166 GLN A CA 1
ATOM 1341 C C . GLN A 1 166 ? 11.929 6.801 4.799 1.00 67.56 166 GLN A C 1
ATOM 1343 O O . GLN A 1 166 ? 12.245 6.378 3.694 1.00 67.56 166 GLN A O 1
ATOM 1348 N N . ASP A 1 167 ? 12.270 6.178 5.933 1.00 56.25 167 ASP A N 1
ATOM 1349 C CA . ASP A 1 167 ? 13.185 5.021 5.980 1.00 56.25 167 ASP A CA 1
ATOM 1350 C C . ASP A 1 167 ? 12.680 3.763 5.219 1.00 56.25 167 ASP A C 1
ATOM 1352 O O . ASP A 1 167 ? 13.408 2.778 5.127 1.00 56.25 167 ASP A O 1
ATOM 1356 N N . GLU A 1 168 ? 11.460 3.760 4.663 1.00 50.53 168 GLU A N 1
ATOM 1357 C CA . GLU A 1 168 ? 10.881 2.604 3.946 1.00 50.53 168 GLU A CA 1
ATOM 1358 C C . GLU A 1 168 ? 10.225 2.924 2.587 1.00 50.53 168 GLU A C 1
ATOM 1360 O O . GLU A 1 168 ? 9.946 1.997 1.818 1.00 50.53 168 GLU A O 1
ATOM 1365 N N . ASP A 1 169 ? 10.034 4.202 2.227 1.00 47.22 169 ASP A N 1
ATOM 1366 C CA . ASP A 1 169 ? 9.513 4.572 0.896 1.00 47.22 169 ASP A CA 1
ATOM 1367 C C . ASP A 1 169 ? 10.472 4.136 -0.238 1.00 47.22 169 ASP A C 1
ATOM 1369 O O . ASP A 1 169 ? 10.030 3.916 -1.365 1.00 47.22 169 ASP A O 1
ATOM 1373 N N . GLU A 1 170 ? 11.755 3.902 0.068 1.00 44.16 170 GLU A N 1
ATOM 1374 C CA . GLU A 1 170 ? 12.755 3.367 -0.872 1.00 44.16 170 GLU A CA 1
ATOM 1375 C C . GLU A 1 170 ? 12.549 1.880 -1.241 1.00 44.16 170 GLU A C 1
ATOM 1377 O O . GLU A 1 170 ? 13.145 1.411 -2.209 1.00 44.16 170 GLU A O 1
ATOM 1382 N N . HIS A 1 171 ? 11.697 1.124 -0.532 1.00 42.31 171 HIS A N 1
ATOM 1383 C CA . HIS A 1 171 ? 11.549 -0.324 -0.767 1.00 42.31 171 HIS A CA 1
ATOM 1384 C C . HIS A 1 171 ? 10.119 -0.824 -1.022 1.00 42.31 171 HIS A C 1
ATOM 1386 O O . HIS A 1 171 ? 9.959 -1.931 -1.544 1.00 42.31 171 HIS A O 1
ATOM 1392 N N . GLU A 1 172 ? 9.068 -0.046 -0.734 1.00 42.41 172 GLU A N 1
ATOM 1393 C CA . GLU A 1 172 ? 7.681 -0.518 -0.922 1.00 42.41 172 GLU A CA 1
ATOM 1394 C C . GLU A 1 172 ? 6.878 0.211 -2.006 1.00 42.41 172 GLU A C 1
ATOM 1396 O O . GLU A 1 172 ? 5.911 -0.368 -2.514 1.00 42.41 172 GLU A O 1
ATOM 1401 N N . HIS A 1 173 ? 7.312 1.395 -2.449 1.00 44.50 173 HIS A N 1
ATOM 1402 C CA . HIS A 1 173 ? 6.555 2.263 -3.358 1.00 44.50 173 HIS A CA 1
ATOM 1403 C C . HIS A 1 173 ? 7.316 2.686 -4.627 1.00 44.50 173 HIS A C 1
ATOM 1405 O O . HIS A 1 173 ? 7.150 3.804 -5.098 1.00 44.50 173 HIS A O 1
ATOM 1411 N N . ASP A 1 174 ? 8.055 1.784 -5.281 1.00 37.88 174 ASP A N 1
ATOM 1412 C CA . ASP A 1 174 ? 8.675 2.108 -6.584 1.00 37.88 174 ASP A CA 1
ATOM 1413 C C . ASP A 1 174 ? 7.710 2.013 -7.791 1.00 37.88 174 ASP A C 1
ATOM 1415 O O . ASP A 1 174 ? 8.100 1.815 -8.943 1.00 37.88 174 ASP A O 1
ATOM 1419 N N . HIS A 1 175 ? 6.401 2.148 -7.551 1.00 45.00 175 HIS A N 1
ATOM 1420 C CA . HIS A 1 175 ? 5.407 2.323 -8.608 1.00 45.00 175 HIS A CA 1
ATOM 1421 C C . HIS A 1 175 ? 4.569 3.566 -8.302 1.00 45.00 175 HIS A C 1
ATOM 1423 O O . HIS A 1 175 ? 3.713 3.543 -7.422 1.00 45.00 175 HIS A O 1
ATOM 1429 N N . ASP A 1 176 ? 4.811 4.616 -9.095 1.00 40.31 176 ASP A N 1
ATOM 1430 C CA . ASP A 1 176 ? 3.984 5.819 -9.274 1.00 40.31 176 ASP A CA 1
ATOM 1431 C C . ASP A 1 176 ? 4.219 7.074 -8.407 1.00 40.31 176 ASP A C 1
ATOM 1433 O O . ASP A 1 176 ? 3.300 7.878 -8.240 1.00 40.31 176 ASP A O 1
ATOM 1437 N N . HIS A 1 177 ? 5.458 7.357 -7.998 1.00 43.00 177 HIS A N 1
ATOM 1438 C CA . HIS A 1 177 ? 5.848 8.713 -7.576 1.00 43.00 177 HIS A CA 1
ATOM 1439 C C . HIS A 1 177 ? 6.863 9.351 -8.531 1.00 43.00 177 HIS A C 1
ATOM 1441 O O . HIS A 1 177 ? 7.999 9.640 -8.172 1.00 43.00 177 HIS A O 1
ATOM 1447 N N . HIS A 1 178 ? 6.433 9.632 -9.764 1.00 42.56 178 HIS A N 1
ATOM 1448 C CA . HIS A 1 178 ? 7.083 10.673 -10.559 1.00 42.56 178 HIS A CA 1
ATOM 1449 C C . HIS A 1 178 ? 6.386 12.011 -10.305 1.00 42.56 178 HIS A C 1
ATOM 1451 O O . HIS A 1 178 ? 5.516 12.425 -11.073 1.00 42.56 178 HIS A O 1
ATOM 1457 N N . ASP A 1 179 ? 6.814 12.713 -9.255 1.00 41.72 179 ASP A N 1
ATOM 1458 C CA . ASP A 1 179 ? 6.820 14.176 -9.298 1.00 41.72 179 ASP A CA 1
ATOM 1459 C C . ASP A 1 179 ? 7.894 14.578 -10.319 1.00 41.72 179 ASP A C 1
ATOM 1461 O O . ASP A 1 179 ? 9.065 14.784 -10.004 1.00 41.72 179 ASP A O 1
ATOM 1465 N N . HIS A 1 180 ? 7.510 14.627 -11.595 1.00 44.41 180 HIS A N 1
ATOM 1466 C CA . HIS A 1 180 ? 8.281 15.375 -12.576 1.00 44.41 180 HIS A CA 1
ATOM 1467 C C . HIS A 1 180 ? 7.997 16.861 -12.356 1.00 44.41 180 HIS A C 1
ATOM 1469 O O . HIS A 1 180 ? 7.182 17.464 -13.058 1.00 44.41 180 HIS A O 1
ATOM 1475 N N . ASP A 1 181 ? 8.713 17.460 -11.405 1.00 41.94 181 ASP A N 1
ATOM 1476 C CA . ASP A 1 181 ? 9.011 18.886 -11.447 1.00 41.94 181 ASP A CA 1
ATOM 1477 C C . ASP A 1 181 ? 9.865 19.139 -12.700 1.00 41.94 181 ASP A C 1
ATOM 1479 O O . ASP A 1 181 ? 11.097 19.151 -12.678 1.00 41.94 181 ASP A O 1
ATOM 1483 N N . HIS A 1 182 ? 9.204 19.316 -13.844 1.00 49.53 182 HIS A N 1
ATOM 1484 C CA . HIS A 1 182 ? 9.818 19.961 -14.994 1.00 49.53 182 HIS A CA 1
ATOM 1485 C C . HIS A 1 182 ? 9.999 21.441 -14.650 1.00 49.53 182 HIS A C 1
ATOM 1487 O O . HIS A 1 182 ? 9.169 22.289 -14.983 1.00 49.53 182 HIS A O 1
ATOM 1493 N N . ALA A 1 183 ? 11.118 21.754 -13.999 1.00 42.91 183 ALA A N 1
ATOM 1494 C CA . ALA A 1 183 ? 11.719 23.071 -14.101 1.00 42.91 183 ALA A CA 1
ATOM 1495 C C . ALA A 1 183 ? 12.081 23.288 -15.579 1.00 42.91 183 ALA A C 1
ATOM 1497 O O . ALA A 1 183 ? 13.132 22.869 -16.059 1.00 42.91 183 ALA A O 1
ATOM 1498 N N . HIS A 1 184 ? 11.152 23.874 -16.333 1.00 51.50 184 HIS A N 1
ATOM 1499 C CA . HIS A 1 184 ? 11.472 24.491 -17.606 1.00 51.50 184 HIS A CA 1
ATOM 1500 C C . HIS A 1 184 ? 12.411 25.661 -17.312 1.00 51.50 184 HIS A C 1
ATOM 1502 O O . HIS A 1 184 ? 11.972 26.687 -16.791 1.00 51.50 184 HIS A O 1
ATOM 1508 N N . ASP A 1 185 ? 13.693 25.494 -17.642 1.00 44.34 185 ASP A N 1
ATOM 1509 C CA . ASP A 1 185 ? 14.608 26.613 -17.844 1.00 44.34 185 ASP A CA 1
ATOM 1510 C C . ASP A 1 185 ? 13.995 27.501 -18.934 1.00 44.34 185 ASP A C 1
ATOM 1512 O O . ASP A 1 185 ? 14.024 27.195 -20.128 1.00 44.34 185 ASP A O 1
ATOM 1516 N N . HIS A 1 186 ? 13.346 28.583 -18.511 1.00 51.75 186 HIS A N 1
ATOM 1517 C CA . HIS A 1 186 ? 13.107 29.710 -19.387 1.00 51.75 186 HIS A CA 1
ATOM 1518 C C . HIS A 1 186 ? 14.428 30.459 -19.477 1.00 51.75 186 HIS A C 1
ATOM 1520 O O . HIS A 1 186 ? 14.762 31.239 -18.588 1.00 51.75 186 HIS A O 1
ATOM 1526 N N . ASP A 1 187 ? 15.163 30.188 -20.556 1.00 44.75 187 ASP A N 1
ATOM 1527 C CA . ASP A 1 187 ? 16.286 31.007 -20.986 1.00 44.75 187 ASP A CA 1
ATOM 1528 C C . ASP A 1 187 ? 15.858 32.479 -20.992 1.00 44.75 187 ASP A C 1
ATOM 1530 O O . ASP A 1 187 ? 14.975 32.921 -21.740 1.00 44.75 187 ASP A O 1
ATOM 1534 N N . ASP A 1 188 ? 16.492 33.220 -20.092 1.00 49.81 188 ASP A N 1
ATOM 1535 C CA . ASP A 1 188 ? 16.406 34.656 -19.920 1.00 49.81 188 ASP A CA 1
ATOM 1536 C C . ASP A 1 188 ? 17.071 35.306 -21.145 1.00 49.81 188 ASP A C 1
ATOM 1538 O O . ASP A 1 188 ? 18.247 35.679 -21.138 1.00 49.81 188 ASP A O 1
ATOM 1542 N N . HIS A 1 189 ? 16.338 35.422 -22.257 1.00 49.94 189 HIS A N 1
ATOM 1543 C CA . HIS A 1 189 ? 16.790 36.235 -23.382 1.00 49.94 189 HIS A CA 1
ATOM 1544 C C . HIS A 1 189 ? 16.614 37.714 -23.050 1.00 49.94 189 HIS A C 1
ATOM 1546 O O . HIS A 1 189 ? 15.666 38.400 -23.443 1.00 49.94 189 HIS A O 1
ATOM 1552 N N . ALA A 1 190 ? 17.617 38.194 -22.319 1.00 45.09 190 ALA A N 1
ATOM 1553 C CA . ALA A 1 190 ? 17.994 39.580 -22.231 1.00 45.09 190 ALA A CA 1
ATOM 1554 C C . ALA A 1 190 ? 18.110 40.195 -23.633 1.00 45.09 190 ALA A C 1
ATOM 1556 O O . ALA A 1 190 ? 18.748 39.675 -24.549 1.00 45.09 190 ALA A O 1
ATOM 1557 N N . ARG A 1 191 ? 17.465 41.351 -23.743 1.00 51.22 191 ARG A N 1
ATOM 1558 C CA . ARG A 1 191 ? 17.516 42.318 -24.836 1.00 51.22 191 ARG A CA 1
ATOM 1559 C C . ARG A 1 191 ? 18.932 42.456 -25.403 1.00 51.22 191 ARG A C 1
ATOM 1561 O O . ARG A 1 191 ? 19.831 42.895 -24.692 1.00 51.22 191 ARG A O 1
ATOM 1568 N N . HIS A 1 192 ? 19.087 42.188 -26.694 1.00 47.06 192 HIS A N 1
ATOM 1569 C CA . HIS A 1 192 ? 20.215 42.674 -27.478 1.00 47.06 192 HIS A CA 1
ATOM 1570 C C . HIS A 1 192 ? 19.677 43.374 -28.726 1.00 47.06 192 HIS A C 1
ATOM 1572 O O . HIS A 1 192 ? 19.228 42.732 -29.673 1.00 47.06 192 HIS A O 1
ATOM 1578 N N . ASP A 1 193 ? 19.712 44.707 -28.691 1.00 48.41 193 ASP A N 1
ATOM 1579 C CA . ASP A 1 193 ? 19.694 45.538 -29.890 1.00 48.41 193 ASP A CA 1
ATOM 1580 C C . ASP A 1 193 ? 20.971 45.242 -30.681 1.00 48.41 193 ASP A C 1
ATOM 1582 O O . ASP A 1 193 ? 22.074 45.493 -30.192 1.00 48.41 193 ASP A O 1
ATOM 1586 N N . HIS A 1 194 ? 20.832 44.730 -31.903 1.00 52.09 194 HIS A N 1
ATOM 1587 C CA . HIS A 1 194 ? 21.900 44.792 -32.892 1.00 52.09 194 HIS A CA 1
ATOM 1588 C C . HIS A 1 194 ? 21.352 45.217 -34.249 1.00 52.09 194 HIS A C 1
ATOM 1590 O O . HIS A 1 194 ? 20.594 44.512 -34.911 1.00 52.09 194 HIS A O 1
ATOM 1596 N N . ASP A 1 195 ? 21.786 46.417 -34.611 1.00 42.19 195 ASP A N 1
ATOM 1597 C CA . ASP A 1 195 ? 21.684 47.056 -35.908 1.00 42.19 195 ASP A CA 1
ATOM 1598 C C . ASP A 1 195 ? 22.522 46.315 -36.972 1.00 42.19 195 ASP A C 1
ATOM 1600 O O . ASP A 1 195 ? 23.652 45.902 -36.708 1.00 42.19 195 ASP A O 1
ATOM 1604 N N . HIS A 1 196 ? 21.962 46.258 -38.186 1.00 49.41 196 HIS A N 1
ATOM 1605 C CA . HIS A 1 196 ? 22.571 46.033 -39.508 1.00 49.41 196 HIS A CA 1
ATOM 1606 C C . HIS A 1 196 ? 23.404 44.762 -39.806 1.00 49.41 196 HIS A C 1
ATOM 1608 O O . HIS A 1 196 ? 24.526 44.621 -39.329 1.00 49.41 196 HIS A O 1
ATOM 1614 N N . HIS A 1 197 ? 23.004 43.996 -40.836 1.00 43.09 197 HIS A N 1
ATOM 1615 C CA . HIS A 1 197 ? 23.629 44.069 -42.176 1.00 43.09 197 HIS A CA 1
ATOM 1616 C C . HIS A 1 197 ? 22.882 43.248 -43.245 1.00 43.09 197 HIS A C 1
ATOM 1618 O O . HIS A 1 197 ? 22.185 42.281 -42.955 1.00 43.09 197 HIS A O 1
ATOM 1624 N N . ASP A 1 198 ? 23.048 43.725 -44.477 1.00 42.62 198 ASP A N 1
ATOM 1625 C CA . ASP A 1 198 ? 22.355 43.409 -45.723 1.00 42.62 198 ASP A CA 1
ATOM 1626 C C . ASP A 1 198 ? 22.307 41.937 -46.160 1.00 42.62 198 ASP A C 1
ATOM 1628 O O . ASP A 1 198 ? 23.241 41.153 -45.985 1.00 42.62 198 ASP A O 1
ATOM 1632 N N . HIS A 1 199 ? 21.204 41.630 -46.844 1.00 51.31 199 HIS A N 1
ATOM 1633 C CA . HIS A 1 199 ? 20.933 40.394 -47.566 1.00 51.31 199 HIS A CA 1
ATOM 1634 C C . HIS A 1 199 ? 21.891 40.181 -48.749 1.00 51.31 199 HIS A C 1
ATOM 1636 O O . HIS A 1 199 ? 22.005 41.027 -49.634 1.00 51.31 199 HIS A O 1
ATOM 1642 N N . ALA A 1 200 ? 22.445 38.972 -48.854 1.00 41.09 200 ALA A N 1
ATOM 1643 C CA . ALA A 1 200 ? 22.880 38.403 -50.125 1.00 41.09 200 ALA A CA 1
ATOM 1644 C C . ALA A 1 200 ? 22.296 36.992 -50.259 1.00 41.09 200 ALA A C 1
ATOM 1646 O O . ALA A 1 200 ? 22.613 36.083 -49.494 1.00 41.09 200 ALA A O 1
ATOM 1647 N N . HIS A 1 201 ? 21.381 36.864 -51.216 1.00 51.25 201 HIS A N 1
ATOM 1648 C CA . HIS A 1 201 ? 20.700 35.639 -51.605 1.00 51.25 201 HIS A CA 1
ATOM 1649 C C . HIS A 1 201 ? 21.691 34.589 -52.117 1.00 51.25 201 HIS A C 1
ATOM 1651 O O . HIS A 1 201 ? 22.549 34.897 -52.942 1.00 51.25 201 HIS A O 1
ATOM 1657 N N . HIS A 1 202 ? 21.506 33.340 -51.695 1.00 45.56 202 HIS A N 1
ATOM 1658 C CA . HIS A 1 202 ? 22.001 32.183 -52.430 1.00 45.56 202 HIS A CA 1
ATOM 1659 C C . HIS A 1 202 ? 20.833 31.238 -52.702 1.00 45.56 202 HIS A C 1
ATOM 1661 O O . HIS A 1 202 ? 20.315 30.587 -51.796 1.00 45.56 202 HIS A O 1
ATOM 1667 N N . ASP A 1 203 ? 20.424 31.212 -53.969 1.00 47.78 203 ASP A N 1
ATOM 1668 C CA . ASP A 1 203 ? 19.568 30.184 -54.542 1.00 47.78 203 ASP A CA 1
ATOM 1669 C C . ASP A 1 203 ? 20.294 28.836 -54.482 1.00 47.78 203 ASP A C 1
ATOM 1671 O O . ASP A 1 203 ? 21.418 28.699 -54.972 1.00 47.78 203 ASP A O 1
ATOM 1675 N N . HIS A 1 204 ? 19.635 27.832 -53.913 1.00 50.00 204 HIS A N 1
ATOM 1676 C CA . HIS A 1 204 ? 19.980 26.438 -54.147 1.00 50.00 204 HIS A CA 1
ATOM 1677 C C . HIS A 1 204 ? 18.730 25.677 -54.579 1.00 50.00 204 HIS A C 1
ATOM 1679 O O . HIS A 1 204 ? 17.880 25.309 -53.770 1.00 50.00 204 HIS A O 1
ATOM 1685 N N . ASP A 1 205 ? 18.662 25.444 -55.889 1.00 48.88 205 ASP A N 1
ATOM 1686 C CA . ASP A 1 205 ? 17.835 24.424 -56.516 1.00 48.88 205 ASP A CA 1
ATOM 1687 C C . ASP A 1 205 ? 18.176 23.049 -55.928 1.00 48.88 205 ASP A C 1
ATOM 1689 O O . ASP A 1 205 ? 19.281 22.535 -56.109 1.00 48.88 205 ASP A O 1
ATOM 1693 N N . HIS A 1 206 ? 17.201 22.412 -55.283 1.00 51.53 206 HIS A N 1
ATOM 1694 C CA . HIS A 1 206 ? 17.210 20.968 -55.086 1.00 51.53 206 HIS A CA 1
ATOM 1695 C C . HIS A 1 206 ? 15.909 20.375 -55.620 1.00 51.53 206 HIS A C 1
ATOM 1697 O O . HIS A 1 206 ? 14.852 20.429 -54.996 1.00 51.53 206 HIS A O 1
ATOM 1703 N N . ALA A 1 207 ? 16.019 19.783 -56.809 1.00 44.25 207 ALA A N 1
ATOM 1704 C CA . ALA A 1 207 ? 15.029 18.877 -57.357 1.00 44.25 207 ALA A CA 1
ATOM 1705 C C . ALA A 1 207 ? 14.934 17.628 -56.465 1.00 44.25 207 ALA A C 1
ATOM 1707 O O . ALA A 1 207 ? 15.846 16.802 -56.446 1.00 44.25 207 ALA A O 1
ATOM 1708 N N . HIS A 1 208 ? 13.819 17.477 -55.751 1.00 45.47 208 HIS A N 1
ATOM 1709 C CA . HIS A 1 208 ? 13.423 16.201 -55.165 1.00 45.47 208 HIS A CA 1
ATOM 1710 C C . HIS A 1 208 ? 12.413 15.518 -56.088 1.00 45.47 208 HIS A C 1
ATOM 1712 O O . HIS A 1 208 ? 11.277 15.961 -56.249 1.00 45.47 208 HIS A O 1
ATOM 1718 N N . VAL A 1 209 ? 12.851 14.421 -56.703 1.00 42.28 209 VAL A N 1
ATOM 1719 C CA . VAL A 1 209 ? 11.980 13.457 -57.374 1.00 42.28 209 VAL A CA 1
ATOM 1720 C C . VAL A 1 209 ? 11.278 12.654 -56.279 1.00 42.28 209 VAL A C 1
ATOM 1722 O O . VAL A 1 209 ? 11.925 11.929 -55.525 1.00 42.28 209 VAL A O 1
ATOM 1725 N N . HIS A 1 210 ? 9.963 12.827 -56.162 1.00 45.78 210 HIS A N 1
ATOM 1726 C CA . HIS A 1 210 ? 9.100 11.926 -55.405 1.00 45.78 210 HIS A CA 1
ATOM 1727 C C . HIS A 1 210 ? 8.893 10.648 -56.218 1.00 45.78 210 HIS A C 1
ATOM 1729 O O . HIS A 1 210 ? 8.375 10.720 -57.330 1.00 45.78 210 HIS A O 1
ATOM 1735 N N . ASP A 1 211 ? 9.219 9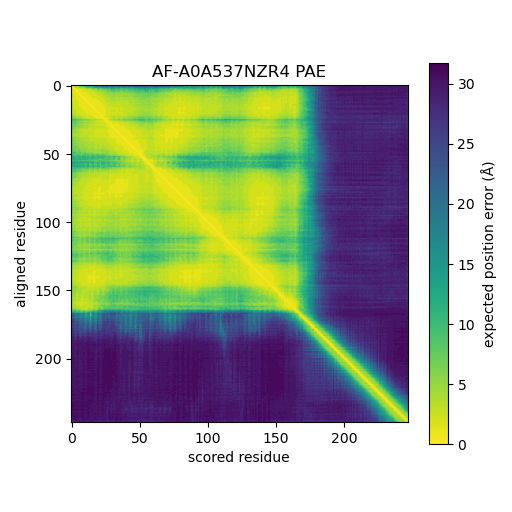.496 -55.635 1.00 39.69 211 ASP A N 1
ATOM 1736 C CA . ASP A 1 211 ? 8.720 8.202 -56.099 1.00 39.69 211 ASP A CA 1
ATOM 1737 C C . ASP A 1 211 ? 7.861 7.603 -54.976 1.00 39.69 211 ASP A C 1
ATOM 1739 O O . ASP A 1 211 ? 8.354 7.030 -54.004 1.00 39.69 211 ASP A O 1
ATOM 1743 N N . HIS A 1 212 ? 6.549 7.831 -55.068 1.00 45.53 212 HIS A N 1
ATOM 1744 C CA . HIS A 1 212 ? 5.542 7.157 -54.252 1.00 45.53 212 HIS A CA 1
ATOM 1745 C C . HIS A 1 212 ? 5.017 5.955 -55.037 1.00 45.53 212 HIS A C 1
ATOM 1747 O O . HIS A 1 212 ? 4.111 6.084 -55.860 1.00 45.53 212 HIS A O 1
ATOM 1753 N N . ALA A 1 213 ? 5.549 4.770 -54.746 1.00 39.66 213 ALA A N 1
ATOM 1754 C CA . ALA A 1 213 ? 4.891 3.524 -55.108 1.00 39.66 213 ALA A CA 1
ATOM 1755 C C . ALA A 1 213 ? 3.769 3.247 -54.094 1.00 39.66 213 ALA A C 1
ATOM 1757 O O . ALA A 1 213 ? 4.001 2.763 -52.986 1.00 39.66 213 ALA A O 1
ATOM 1758 N N . HIS A 1 214 ? 2.545 3.600 -54.484 1.00 45.41 214 HIS A N 1
ATOM 1759 C CA . HIS A 1 214 ? 1.317 3.122 -53.863 1.00 45.41 214 HIS A CA 1
ATOM 1760 C C . HIS A 1 214 ? 1.207 1.605 -54.062 1.00 45.41 214 HIS A C 1
ATOM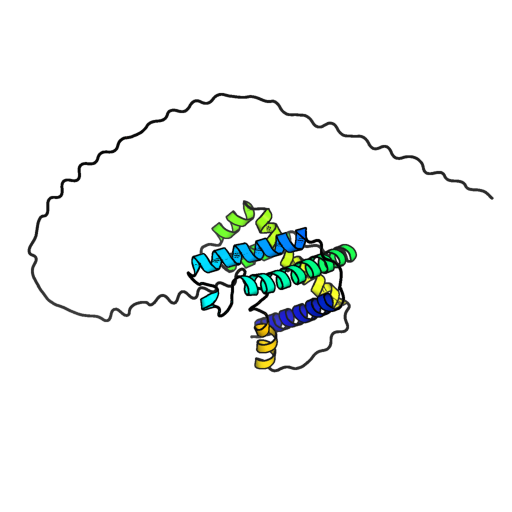 1762 O O . HIS A 1 214 ? 1.231 1.124 -55.194 1.00 45.41 214 HIS A O 1
ATOM 1768 N N . HIS A 1 215 ? 1.056 0.853 -52.974 1.00 44.28 215 HIS A N 1
ATOM 1769 C CA . HIS A 1 215 ? 0.543 -0.512 -53.033 1.00 44.28 215 HIS A CA 1
ATOM 1770 C C . HIS A 1 215 ? -0.894 -0.502 -52.516 1.00 44.28 215 HIS A C 1
ATOM 1772 O O . HIS A 1 215 ? -1.146 -0.458 -51.312 1.00 44.28 215 HIS A O 1
ATOM 1778 N N . ASP A 1 216 ? -1.823 -0.515 -53.470 1.00 44.28 216 ASP A N 1
ATOM 1779 C CA . ASP A 1 216 ? -3.200 -0.936 -53.268 1.00 44.28 216 ASP A CA 1
ATOM 1780 C C . ASP A 1 216 ? -3.208 -2.420 -52.884 1.00 44.28 216 ASP A C 1
ATOM 1782 O O . ASP A 1 216 ? -2.739 -3.267 -53.645 1.00 44.28 216 ASP A O 1
ATOM 1786 N N . HIS A 1 217 ? -3.794 -2.757 -51.737 1.00 47.75 217 HIS A N 1
ATOM 1787 C CA . HIS A 1 217 ? -4.343 -4.093 -51.543 1.00 47.75 217 HIS A CA 1
ATOM 1788 C C . HIS A 1 217 ? -5.818 -3.992 -51.181 1.00 47.75 217 HIS A C 1
ATOM 1790 O O . HIS A 1 217 ? -6.206 -3.565 -50.095 1.00 47.75 217 HIS A O 1
ATOM 1796 N N . ALA A 1 218 ? -6.623 -4.380 -52.167 1.00 39.06 218 ALA A N 1
ATOM 1797 C CA . ALA A 1 218 ? -8.051 -4.576 -52.075 1.00 39.06 218 ALA A CA 1
ATOM 1798 C C . ALA A 1 218 ? -8.405 -5.661 -51.046 1.00 39.06 218 ALA A C 1
ATOM 1800 O O . ALA A 1 218 ? -7.726 -6.682 -50.922 1.00 39.06 218 ALA A O 1
ATOM 1801 N N . HIS A 1 219 ? -9.503 -5.400 -50.341 1.00 43.91 219 HIS A N 1
ATOM 1802 C CA . HIS A 1 219 ? -10.206 -6.313 -49.451 1.00 43.91 219 HIS A CA 1
ATOM 1803 C C . HIS A 1 219 ? -10.669 -7.583 -50.172 1.00 43.91 219 HIS A C 1
ATOM 1805 O O . HIS A 1 219 ? -11.181 -7.501 -51.287 1.00 43.91 219 HIS A O 1
ATOM 1811 N N . ASP A 1 220 ? -10.650 -8.707 -49.454 1.00 38.00 220 ASP A N 1
ATOM 1812 C CA . ASP A 1 220 ? -11.605 -9.788 -49.687 1.00 38.00 220 ASP A CA 1
ATOM 1813 C C . ASP A 1 220 ? -12.211 -10.222 -48.342 1.00 38.00 220 ASP A C 1
ATOM 1815 O O . ASP A 1 220 ? -11.528 -10.725 -47.446 1.00 38.00 220 ASP A O 1
ATOM 1819 N N . HIS A 1 221 ? -13.501 -9.927 -48.171 1.00 44.81 221 HIS A N 1
ATOM 1820 C CA . HIS A 1 221 ? -14.306 -10.305 -47.014 1.00 44.81 221 HIS A CA 1
ATOM 1821 C C . HIS A 1 221 ? -15.029 -11.615 -47.332 1.00 44.81 221 HIS A C 1
ATOM 1823 O O . HIS A 1 221 ? -16.042 -11.617 -48.028 1.00 44.81 221 HIS A O 1
ATOM 1829 N N . ALA A 1 222 ? -14.555 -12.722 -46.761 1.00 41.44 222 ALA A N 1
ATOM 1830 C CA . ALA A 1 222 ? -15.318 -13.962 -46.711 1.00 41.44 222 ALA A CA 1
ATOM 1831 C C . ALA A 1 222 ? -16.054 -14.063 -45.367 1.00 41.44 222 ALA A C 1
ATOM 1833 O O . ALA A 1 222 ? -15.453 -14.231 -44.306 1.00 41.44 222 ALA A O 1
ATOM 1834 N N . HIS A 1 223 ? -17.376 -13.932 -45.452 1.00 41.06 223 HIS A N 1
ATOM 1835 C CA . HIS A 1 223 ? -18.350 -14.227 -44.411 1.00 41.06 223 HIS A CA 1
ATOM 1836 C C . HIS A 1 223 ? -18.157 -15.636 -43.828 1.00 41.06 223 HIS A C 1
ATOM 1838 O O . HIS A 1 223 ? -18.105 -16.612 -44.572 1.00 41.06 223 HIS A O 1
ATOM 1844 N N . HIS A 1 224 ? -18.179 -15.749 -42.500 1.00 43.59 224 HIS A N 1
ATOM 1845 C CA . HIS A 1 224 ? -18.668 -16.956 -41.841 1.00 43.59 224 HIS A CA 1
ATOM 1846 C C . HIS A 1 224 ? -19.668 -16.567 -40.754 1.00 43.59 224 HIS A C 1
ATOM 1848 O O . HIS A 1 224 ? -19.308 -16.056 -39.695 1.00 43.59 224 HIS A O 1
ATOM 1854 N N . ASP A 1 225 ? -20.936 -16.817 -41.070 1.00 42.34 225 ASP A N 1
ATOM 1855 C CA . ASP A 1 225 ? -22.026 -16.950 -40.116 1.00 42.34 225 ASP A CA 1
ATOM 1856 C C . ASP A 1 225 ? -21.757 -18.143 -39.193 1.00 42.34 225 ASP A C 1
ATOM 1858 O O . ASP A 1 225 ? -21.600 -19.273 -39.659 1.00 42.34 225 ASP A O 1
ATOM 1862 N N . HIS A 1 226 ? -21.798 -17.922 -37.880 1.00 43.09 226 HIS A N 1
ATOM 1863 C CA . HIS A 1 226 ? -22.248 -18.964 -36.965 1.00 43.09 226 HIS A CA 1
ATOM 1864 C C . HIS A 1 226 ? -23.148 -18.370 -35.876 1.00 43.09 226 HIS A C 1
ATOM 1866 O O . HIS A 1 226 ? -22.775 -17.469 -35.128 1.00 43.09 226 HIS A O 1
ATOM 1872 N N . ALA A 1 227 ? -24.371 -18.894 -35.874 1.00 47.09 227 ALA A N 1
ATOM 1873 C CA . ALA A 1 227 ? -25.523 -18.558 -35.052 1.00 47.09 227 ALA A CA 1
ATOM 1874 C C . ALA A 1 227 ? -25.303 -18.790 -33.532 1.00 47.09 227 ALA A C 1
ATOM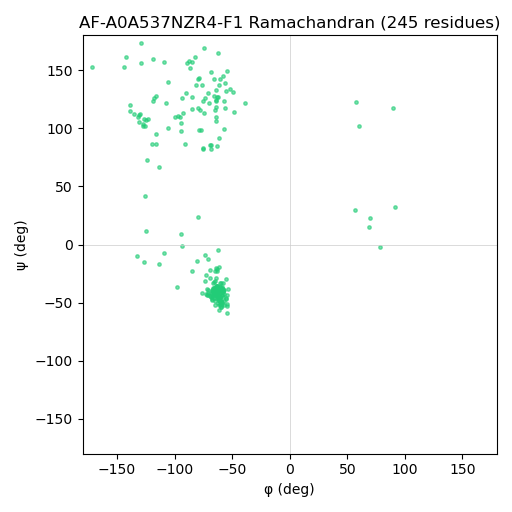 1876 O O . ALA A 1 227 ? -24.364 -19.486 -33.139 1.00 47.09 227 ALA A O 1
ATOM 1877 N N . PRO A 1 228 ? -26.172 -18.228 -32.665 1.00 42.41 228 PRO A N 1
ATOM 1878 C CA . PRO A 1 228 ? -25.952 -18.141 -31.225 1.00 42.41 228 PRO A CA 1
ATOM 1879 C C . PRO A 1 228 ? -26.320 -19.446 -30.508 1.00 42.41 228 PRO A C 1
ATOM 1881 O O . PRO A 1 228 ? -27.367 -20.035 -30.769 1.00 42.41 228 PRO A O 1
ATOM 1884 N N . HIS A 1 229 ? -25.492 -19.872 -29.553 1.00 46.03 229 HIS A N 1
ATOM 1885 C CA . HIS A 1 229 ? -25.857 -20.955 -28.643 1.00 46.03 229 HIS A CA 1
ATOM 1886 C C . HIS A 1 229 ? -26.670 -20.423 -27.462 1.00 46.03 229 HIS A C 1
ATOM 1888 O O . HIS A 1 229 ? -26.202 -19.619 -26.656 1.00 46.03 229 HIS A O 1
ATOM 1894 N N . GLU A 1 230 ? -27.908 -20.903 -27.397 1.00 43.41 230 GLU A N 1
ATOM 1895 C CA . GLU A 1 230 ? -28.885 -20.640 -26.354 1.00 43.41 230 GLU A CA 1
ATOM 1896 C C . GLU A 1 230 ? -28.513 -21.271 -25.007 1.00 43.41 230 GLU A C 1
ATOM 1898 O O . GLU A 1 230 ? -27.923 -22.346 -24.894 1.00 43.41 230 GLU A O 1
ATOM 1903 N N . HIS A 1 231 ? -28.941 -20.562 -23.970 1.00 38.34 231 HIS A N 1
ATOM 1904 C CA . HIS A 1 231 ? -28.919 -20.924 -22.565 1.00 38.34 231 HIS A CA 1
ATOM 1905 C C . HIS A 1 231 ? -29.852 -22.119 -22.288 1.00 38.34 231 HIS A C 1
ATOM 1907 O O . HIS A 1 231 ? -31.054 -22.034 -22.530 1.00 38.34 231 HIS A O 1
ATOM 1913 N N . THR A 1 232 ? -29.355 -23.175 -21.639 1.00 43.50 232 THR A N 1
ATOM 1914 C CA . THR A 1 232 ? -30.208 -24.117 -20.885 1.00 43.50 232 THR A CA 1
ATOM 1915 C C . THR A 1 232 ? -29.868 -24.079 -19.393 1.00 43.50 232 THR A C 1
ATOM 1917 O O . THR A 1 232 ? -28.696 -24.217 -19.038 1.00 43.50 232 THR A O 1
ATOM 1920 N N . PRO A 1 233 ? -30.856 -23.891 -18.495 1.00 45.47 233 PRO A N 1
ATOM 1921 C CA . PRO A 1 233 ? -30.635 -23.814 -17.057 1.00 45.47 233 PRO A CA 1
ATOM 1922 C C . PRO A 1 233 ? -30.593 -25.214 -16.432 1.00 45.47 233 PRO A C 1
ATOM 1924 O O . PRO A 1 233 ? -31.533 -25.999 -16.568 1.00 45.47 233 PRO A O 1
ATOM 1927 N N . VAL A 1 234 ? -29.536 -25.521 -15.676 1.00 51.34 234 VAL A N 1
ATOM 1928 C CA . VAL A 1 234 ? -29.508 -26.730 -14.842 1.00 51.34 234 VAL A CA 1
ATOM 1929 C C . VAL A 1 234 ? -30.301 -26.469 -13.562 1.00 51.34 234 VAL A C 1
ATOM 1931 O O . VAL A 1 234 ? -30.005 -25.582 -12.762 1.00 51.34 234 VAL A O 1
ATOM 1934 N N . ARG A 1 235 ? -31.365 -27.254 -13.405 1.00 46.06 235 ARG A N 1
ATOM 1935 C CA . ARG A 1 235 ? -32.334 -27.215 -12.313 1.00 46.06 235 ARG A CA 1
ATOM 1936 C C . ARG A 1 235 ? -31.746 -27.838 -11.042 1.00 46.06 235 ARG A C 1
ATOM 1938 O O . ARG A 1 235 ? -31.133 -28.899 -11.080 1.00 46.06 235 ARG A O 1
ATOM 1945 N N . ARG A 1 236 ? -32.003 -27.179 -9.910 1.00 42.75 236 ARG A N 1
ATOM 1946 C CA . ARG A 1 236 ? -31.689 -27.609 -8.538 1.00 42.75 236 ARG A CA 1
ATOM 1947 C C . ARG A 1 236 ? -32.291 -28.981 -8.207 1.00 42.75 236 ARG A C 1
ATOM 1949 O O . ARG A 1 236 ? -33.480 -29.195 -8.440 1.00 42.75 236 ARG A O 1
ATOM 1956 N N . THR A 1 237 ? -31.530 -29.818 -7.503 1.00 42.69 237 THR A N 1
ATOM 1957 C CA . THR A 1 237 ? -32.066 -30.905 -6.668 1.00 42.69 237 THR A CA 1
ATOM 1958 C C . THR A 1 237 ? -31.406 -30.877 -5.292 1.00 42.69 237 THR A C 1
ATOM 1960 O O . THR A 1 237 ? -30.229 -31.188 -5.147 1.00 42.69 237 THR A O 1
ATOM 1963 N N . ALA A 1 238 ? -32.187 -30.499 -4.282 1.00 52.53 238 ALA A N 1
ATOM 1964 C CA . ALA A 1 238 ? -31.910 -30.776 -2.878 1.00 52.53 238 ALA A CA 1
ATOM 1965 C C . ALA A 1 238 ? -32.476 -32.157 -2.508 1.00 52.53 238 ALA A C 1
ATOM 1967 O O . ALA A 1 238 ? -33.529 -32.522 -3.039 1.00 52.53 238 ALA A O 1
ATOM 1968 N N . PRO A 1 239 ? -31.892 -32.866 -1.526 1.00 48.03 239 PRO A N 1
ATOM 1969 C CA . PRO A 1 239 ? -32.637 -33.862 -0.776 1.00 48.03 239 PRO A CA 1
ATOM 1970 C C . PRO A 1 239 ? -32.716 -33.544 0.728 1.00 48.03 239 PRO A C 1
ATOM 1972 O O . PRO A 1 239 ? -31.721 -33.428 1.433 1.00 48.03 239 PRO A O 1
ATOM 1975 N N . ALA A 1 240 ? -33.971 -33.475 1.176 1.00 44.69 240 ALA A N 1
ATOM 1976 C CA . ALA A 1 240 ? -34.529 -34.040 2.406 1.00 44.69 240 ALA A CA 1
ATOM 1977 C C . ALA A 1 240 ? -33.979 -33.623 3.789 1.00 44.69 240 ALA A C 1
ATOM 1979 O O . ALA A 1 240 ? -33.074 -34.230 4.357 1.00 44.69 240 ALA A O 1
ATOM 1980 N N . LYS A 1 241 ? -34.745 -32.732 4.439 1.00 44.12 241 LYS A N 1
ATOM 1981 C CA . LYS A 1 241 ? -34.983 -32.770 5.891 1.00 44.12 241 LYS A CA 1
ATOM 1982 C C . LYS A 1 241 ? -35.578 -34.133 6.281 1.00 44.12 241 LYS A C 1
ATOM 1984 O O . LYS A 1 241 ? -36.669 -34.469 5.826 1.00 44.12 241 LYS A O 1
ATOM 1989 N N . LYS A 1 242 ? -34.939 -34.857 7.203 1.00 50.59 242 LYS A N 1
ATOM 1990 C CA . LYS A 1 242 ? -35.632 -35.802 8.093 1.00 50.59 242 LYS A CA 1
ATOM 1991 C C . LYS A 1 242 ? -35.850 -35.120 9.437 1.00 50.59 242 LYS A C 1
ATOM 1993 O O . LYS A 1 242 ? -34.905 -34.888 10.181 1.00 50.59 242 LYS A O 1
ATOM 1998 N N . GLY A 1 243 ? -37.105 -34.799 9.731 1.00 40.53 243 GLY A N 1
ATOM 1999 C CA . GLY A 1 243 ? -37.551 -34.620 11.104 1.00 40.53 243 GLY A CA 1
ATOM 2000 C C . GLY A 1 243 ? -37.778 -35.986 11.749 1.00 40.53 243 GLY A C 1
ATOM 2001 O O . GLY A 1 243 ? -38.288 -36.900 11.101 1.00 40.53 243 GLY A O 1
ATOM 2002 N N . LYS A 1 244 ? -37.447 -36.106 13.034 1.00 50.81 244 LYS A N 1
ATOM 2003 C CA . LYS A 1 244 ? -38.093 -37.058 13.935 1.00 50.81 244 LYS A CA 1
ATOM 2004 C C . LYS A 1 244 ? -38.317 -36.358 15.277 1.00 50.81 244 LYS A C 1
ATOM 2006 O O . LYS A 1 244 ? -37.368 -35.921 15.916 1.00 50.81 244 LYS A O 1
ATOM 2011 N N . ARG A 1 245 ? -39.596 -36.174 15.611 1.00 48.41 245 ARG A N 1
ATOM 2012 C CA . ARG A 1 245 ? -40.124 -35.901 16.955 1.00 48.41 245 ARG A CA 1
ATOM 2013 C C . ARG A 1 245 ? -40.431 -37.247 17.631 1.00 48.41 245 ARG A C 1
ATOM 2015 O O . ARG A 1 245 ? -40.747 -38.194 16.911 1.00 48.41 245 ARG A O 1
ATOM 2022 N N . GLY A 1 246 ? -40.448 -37.248 18.966 1.00 49.25 246 GLY A N 1
ATOM 2023 C CA . GLY A 1 246 ? -40.903 -38.336 19.850 1.00 49.25 246 GLY A CA 1
ATOM 2024 C C . GLY A 1 246 ? -39.756 -39.288 20.181 1.00 49.25 246 GLY A C 1
ATOM 2025 O O . GLY A 1 246 ? -39.160 -39.839 19.260 1.00 49.25 246 GLY A O 1
ATOM 2026 N N . GLU A 1 247 ? -39.330 -39.444 21.431 1.00 46.22 247 GLU A N 1
ATOM 2027 C CA . GLU A 1 247 ? -40.055 -39.476 22.716 1.00 46.22 247 GLU A CA 1
ATOM 2028 C C . GLU A 1 247 ? -39.210 -38.840 23.829 1.00 46.22 247 GLU A C 1
ATOM 2030 O O . GLU A 1 247 ? -37.962 -38.900 23.712 1.00 46.22 247 GLU A O 1
#

Nearest PDB structures (foldseek):
  2nsa-assembly1_A  TM=7.431E-01  e=2.535E-03  Thermotoga maritima
  3gty-assembly2_X  TM=7.269E-01  e=1.871E-02  Thermotoga maritima
  3gu0-assembly1_A  TM=7.169E-01  e=2.296E-02  Thermotoga maritima